Protein AF-0000000073370683 (afdb_homodimer)

Sequence (202 aa):
MKNQAIELTTFKLNGFTTQQFIEANKEIDEFLKRQKGFRSRTIFELKKGIVYDMLVWDSAAEGTDAMHKLMTELSDSVVHNMIDQSTVSWNIAPVEHFINLMKNQAIELTTFKLNGFTTQQFIEANKEIDEFLKRQKGFRSRTIFELKKGIVYDMLVWDSAAEGTDAMHKLMTELSDSVVHNMIDQSTVSWNIAPVEHFINL

Organism: Flavobacterium johnsoniae (strain ATCC 17061 / DSM 2064 / JCM 8514 / BCRC 14874 / CCUG 350202 / NBRC 14942 / NCIMB 11054 / UW101) (NCBI:txid376686)

Secondary structure (DSSP, 8-state):
----EEEEEEEEBSS--HHHHHHHTHHHHHHHHTSTTEEEEEEE-SSTTEEEEEEEES-HHHHHHHHHHHHHHTTT-THHHHB-GGG-EEEEEEEEEEEE-/-PPPEEEEEEEEBSS--HHHHHHHTHHHHHHHHTSTTEEEEEEE-SSTTEEEEEEEES-HHHHHHHHHHHHHHTTT-THHHHB-GGG-EEEEEEEEEEEE-

Structure (mmCIF, N/CA/C/O backbone):
data_AF-0000000073370683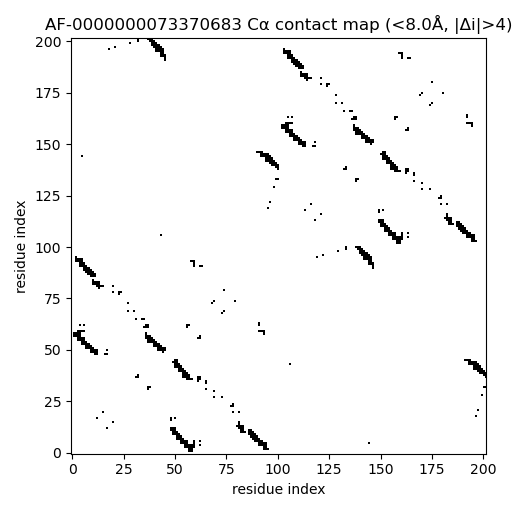-model_v1
#
loop_
_entity.id
_entity.type
_entity.pdbx_description
1 polymer 'ABM domain-containing protein'
#
loop_
_atom_site.group_PDB
_atom_site.id
_atom_site.type_symbol
_atom_site.label_atom_id
_atom_site.label_alt_id
_atom_site.label_comp_id
_atom_site.label_asym_id
_atom_site.label_entity_id
_atom_site.label_seq_id
_atom_site.pdbx_PDB_ins_code
_atom_site.Cartn_x
_atom_site.Cartn_y
_atom_site.Cartn_z
_atom_site.occupancy
_atom_site.B_iso_or_equiv
_atom_site.auth_seq_id
_atom_site.auth_comp_id
_atom_site.auth_asym_id
_atom_site.auth_atom_id
_atom_site.pdbx_PDB_model_num
ATOM 1 N N . MET A 1 1 ? -19.672 5.27 -8.484 1 43.47 1 MET A N 1
ATOM 2 C CA . MET A 1 1 ? -18.344 5.055 -9.078 1 43.47 1 MET A CA 1
ATOM 3 C C . MET A 1 1 ? -17.594 3.971 -8.32 1 43.47 1 MET A C 1
ATOM 5 O O . MET A 1 1 ? -17.703 3.863 -7.098 1 43.47 1 MET A O 1
ATOM 9 N N . LYS A 1 2 ? -17.266 2.816 -8.938 1 55.38 2 LYS A N 1
ATOM 10 C CA . LYS A 1 2 ? -16.688 1.663 -8.242 1 55.38 2 LYS A CA 1
ATOM 11 C C . LYS A 1 2 ? -15.445 2.053 -7.461 1 55.38 2 LYS A C 1
ATOM 13 O O . LYS A 1 2 ? -14.578 2.762 -7.977 1 55.38 2 LYS A O 1
ATOM 18 N N . ASN A 1 3 ? -15.492 1.932 -6.133 1 85.62 3 ASN A N 1
ATOM 19 C CA . ASN A 1 3 ? -14.352 2.326 -5.309 1 85.62 3 ASN A CA 1
ATOM 20 C C . ASN A 1 3 ? -13.211 1.325 -5.414 1 85.62 3 ASN A C 1
ATOM 22 O O . ASN A 1 3 ? -13.438 0.124 -5.562 1 85.62 3 ASN A O 1
ATOM 26 N N . GLN A 1 4 ? -12.055 1.772 -5.625 1 97.31 4 GLN A N 1
ATOM 27 C CA . GLN A 1 4 ? -10.852 0.949 -5.684 1 97.31 4 GLN A CA 1
ATOM 28 C C . GLN A 1 4 ? -10.68 0.137 -4.402 1 97.31 4 GLN A C 1
ATOM 30 O O . GLN A 1 4 ? -11.367 0.378 -3.41 1 97.31 4 GLN A O 1
ATOM 35 N N . ALA A 1 5 ? -9.945 -0.923 -4.527 1 98.56 5 ALA A N 1
ATOM 36 C CA . ALA A 1 5 ? -9.578 -1.733 -3.365 1 98.56 5 ALA A CA 1
ATOM 37 C C . ALA A 1 5 ? -8.078 -1.97 -3.311 1 98.56 5 ALA A C 1
ATOM 39 O O . ALA A 1 5 ? -7.41 -2.012 -4.348 1 98.56 5 ALA A O 1
ATOM 40 N N . ILE A 1 6 ? -7.633 -2.109 -2.098 1 98.56 6 ILE A N 1
ATOM 41 C CA . ILE A 1 6 ? -6.242 -2.488 -1.866 1 98.56 6 ILE A CA 1
ATOM 42 C C . ILE A 1 6 ? -6.176 -3.928 -1.363 1 98.56 6 ILE A C 1
ATOM 44 O O . ILE A 1 6 ? -6.871 -4.293 -0.411 1 98.56 6 ILE A O 1
ATOM 48 N N . GLU A 1 7 ? -5.422 -4.688 -2.02 1 98.62 7 GLU A N 1
ATOM 49 C CA . GLU A 1 7 ? -4.992 -5.984 -1.505 1 98.62 7 GLU A CA 1
ATOM 50 C C . GLU A 1 7 ? -3.551 -5.934 -1.008 1 98.62 7 GLU A C 1
ATOM 52 O O . GLU A 1 7 ? -2.648 -5.527 -1.744 1 98.62 7 GLU A O 1
ATOM 57 N N . LEU A 1 8 ? -3.352 -6.352 0.201 1 98.25 8 LEU A N 1
ATOM 58 C CA . LEU A 1 8 ? -2.008 -6.395 0.766 1 98.25 8 LEU A CA 1
ATOM 59 C C . LEU A 1 8 ? -1.691 -7.785 1.313 1 98.25 8 LEU A C 1
ATOM 61 O O . LEU A 1 8 ? -2.408 -8.289 2.18 1 98.25 8 LEU A O 1
ATOM 65 N N . THR A 1 9 ? -0.641 -8.359 0.804 1 98.19 9 THR A N 1
ATOM 66 C CA . THR A 1 9 ? -0.1 -9.609 1.313 1 98.19 9 THR A CA 1
ATOM 67 C C . THR A 1 9 ? 1.327 -9.422 1.819 1 98.19 9 THR A C 1
ATOM 69 O O . THR A 1 9 ? 2.148 -8.789 1.151 1 98.19 9 THR A O 1
ATOM 72 N N . THR A 1 10 ? 1.573 -9.906 2.99 1 98.19 10 THR A N 1
ATOM 73 C CA . THR A 1 10 ? 2.932 -9.898 3.521 1 98.19 10 THR A CA 1
ATOM 74 C C . THR A 1 10 ? 3.396 -11.312 3.84 1 98.19 10 THR A C 1
ATOM 76 O O . THR A 1 10 ? 2.594 -12.164 4.234 1 98.19 10 THR A O 1
ATOM 79 N N . PHE A 1 11 ? 4.664 -11.5 3.686 1 98.69 11 PHE A N 1
ATOM 80 C CA . PHE A 1 11 ? 5.207 -12.828 3.957 1 98.69 11 PHE A CA 1
ATOM 81 C C . PHE A 1 11 ? 6.73 -12.789 3.986 1 98.69 11 PHE A C 1
ATOM 83 O O . PHE A 1 11 ? 7.344 -11.828 3.525 1 98.69 11 PHE A O 1
ATOM 90 N N . LYS A 1 12 ? 7.309 -13.828 4.57 1 98.62 12 LYS A N 1
ATOM 91 C CA . LYS A 1 12 ? 8.742 -14.102 4.465 1 98.62 12 LYS A CA 1
ATOM 92 C C . LYS A 1 12 ? 9.023 -15.148 3.391 1 98.62 12 LYS A C 1
ATOM 94 O O . LYS A 1 12 ? 8.164 -15.969 3.072 1 98.62 12 LYS A O 1
ATOM 99 N N . LEU A 1 13 ? 10.242 -15.109 2.885 1 98.12 13 LEU A N 1
ATOM 100 C CA . LEU A 1 13 ? 10.641 -16.078 1.869 1 98.12 13 LEU A CA 1
ATOM 101 C C . LEU A 1 13 ? 11.469 -17.203 2.484 1 98.12 13 LEU A C 1
ATOM 103 O O . LEU A 1 13 ? 12.148 -17 3.494 1 98.12 13 LEU A O 1
ATOM 107 N N . ASN A 1 14 ? 11.398 -18.359 1.898 1 97.12 14 ASN A N 1
ATOM 108 C CA . ASN A 1 14 ? 12.109 -19.562 2.332 1 97.12 14 ASN A CA 1
ATOM 109 C C . ASN A 1 14 ? 13.523 -19.609 1.758 1 97.12 14 ASN A C 1
ATOM 111 O O . ASN A 1 14 ? 13.836 -20.484 0.943 1 97.12 14 ASN A O 1
ATOM 115 N N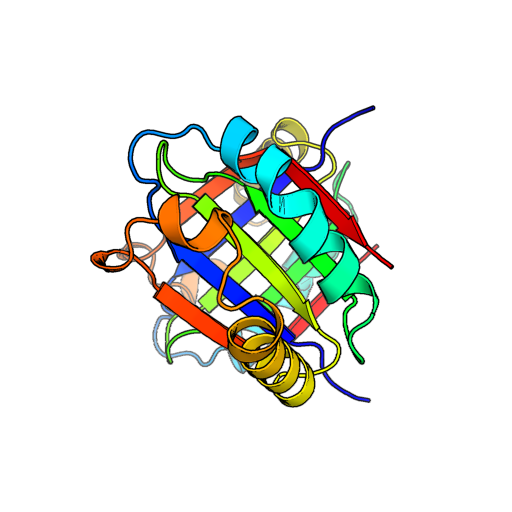 . GLY A 1 15 ? 14.391 -18.703 2.201 1 96.25 15 GLY A N 1
ATOM 116 C CA . GLY A 1 15 ? 15.781 -18.766 1.803 1 96.25 15 GLY A CA 1
ATOM 117 C C . GLY A 1 15 ? 16.062 -18.078 0.487 1 96.25 15 GLY A C 1
ATOM 118 O O . GLY A 1 15 ? 17.141 -18.234 -0.091 1 96.25 15 GLY A O 1
ATOM 119 N N . PHE A 1 16 ? 15.125 -17.359 -0.084 1 97.25 16 PHE A N 1
ATOM 120 C CA . PHE A 1 16 ? 15.281 -16.609 -1.323 1 97.25 16 PHE A CA 1
ATOM 121 C C . PHE A 1 16 ? 15.305 -15.109 -1.048 1 97.25 16 PHE A C 1
ATOM 123 O O . PHE A 1 16 ? 14.852 -14.656 0.004 1 97.25 16 PHE A O 1
ATOM 130 N N . THR A 1 17 ? 15.875 -14.367 -1.989 1 96.62 17 THR A N 1
ATOM 131 C CA . THR A 1 17 ? 15.812 -12.914 -1.941 1 96.62 17 THR A CA 1
ATOM 132 C C . THR A 1 17 ? 14.539 -12.398 -2.613 1 96.62 17 THR A C 1
ATOM 134 O O . THR A 1 17 ? 13.906 -13.117 -3.391 1 96.62 17 THR A O 1
ATOM 137 N N . THR A 1 18 ? 14.258 -11.195 -2.279 1 97.31 18 THR A N 1
ATOM 138 C CA . THR A 1 18 ? 13.117 -10.562 -2.941 1 97.31 18 THR A CA 1
ATOM 139 C C . THR A 1 18 ? 13.344 -10.492 -4.449 1 97.31 18 THR A C 1
ATOM 141 O O . THR A 1 18 ? 12.406 -10.664 -5.23 1 97.31 18 THR A O 1
ATOM 144 N N . GLN A 1 19 ? 14.586 -10.25 -4.875 1 96.94 19 GLN A N 1
ATOM 145 C CA . GLN A 1 19 ? 14.883 -10.18 -6.301 1 96.94 19 GLN A CA 1
ATOM 146 C C . GLN A 1 19 ? 14.641 -11.523 -6.98 1 96.94 19 GLN A C 1
ATOM 148 O O . GLN A 1 19 ? 14.102 -11.578 -8.086 1 96.94 19 GLN A O 1
ATOM 153 N N . GLN A 1 20 ? 15.023 -12.578 -6.363 1 97.56 20 GLN A N 1
ATOM 154 C CA . GLN A 1 20 ? 14.75 -13.906 -6.895 1 97.56 20 GLN A CA 1
ATOM 155 C C . GLN A 1 20 ? 13.25 -14.18 -6.973 1 97.56 20 GLN A C 1
ATOM 157 O O . GLN A 1 20 ? 12.773 -14.773 -7.938 1 97.56 20 GLN A O 1
ATOM 162 N N . PHE A 1 21 ? 12.57 -13.766 -5.969 1 98.31 21 PHE A N 1
ATOM 163 C CA . PHE A 1 21 ? 11.117 -13.898 -5.945 1 98.31 21 PHE A CA 1
ATOM 164 C C . PHE A 1 21 ? 10.484 -13.156 -7.113 1 98.31 21 PHE A C 1
ATOM 166 O O . PHE A 1 21 ? 9.633 -13.703 -7.812 1 98.31 21 PHE A O 1
ATOM 173 N N . ILE A 1 22 ? 10.938 -11.969 -7.344 1 98.12 22 ILE A N 1
ATOM 174 C CA . ILE A 1 22 ? 10.422 -11.133 -8.422 1 98.12 22 ILE A CA 1
ATOM 175 C C . ILE A 1 22 ? 10.695 -11.797 -9.766 1 98.12 22 ILE A C 1
ATOM 177 O O . ILE A 1 22 ? 9.812 -11.844 -10.633 1 98.12 22 ILE A O 1
ATOM 181 N N . GLU A 1 23 ? 11.812 -12.312 -9.906 1 98.06 23 GLU A N 1
ATOM 182 C CA . GLU A 1 23 ? 12.156 -12.992 -11.148 1 98.06 23 GLU A CA 1
ATOM 183 C C . GLU A 1 23 ? 11.25 -14.195 -11.398 1 98.06 23 GLU A C 1
ATOM 185 O O . GLU A 1 23 ? 10.859 -14.453 -12.539 1 98.06 23 GLU A O 1
ATOM 190 N N . ALA A 1 24 ? 10.922 -14.867 -10.375 1 97.81 24 ALA A N 1
ATOM 191 C CA . ALA A 1 24 ? 10.078 -16.047 -10.484 1 97.81 24 ALA A CA 1
ATOM 192 C C . ALA A 1 24 ? 8.617 -15.68 -10.727 1 97.81 24 ALA A C 1
ATOM 194 O O . ALA A 1 24 ? 7.809 -16.531 -11.102 1 97.81 24 ALA A O 1
ATOM 195 N N . ASN A 1 25 ? 8.242 -14.438 -10.539 1 98.12 25 ASN A N 1
ATOM 196 C CA . ASN A 1 25 ? 6.852 -14 -10.531 1 98.12 25 ASN A CA 1
ATOM 197 C C . ASN A 1 25 ? 6.383 -13.586 -11.922 1 98.12 25 ASN A C 1
ATOM 199 O O . ASN A 1 25 ? 5.285 -13.055 -12.086 1 98.12 25 ASN A O 1
ATOM 203 N N . LYS A 1 26 ? 7.176 -13.828 -12.938 1 97.25 26 LYS A N 1
ATOM 204 C CA . LYS A 1 26 ? 6.84 -13.367 -14.281 1 97.25 26 LYS A CA 1
ATOM 205 C C . LYS A 1 26 ? 5.488 -13.914 -14.734 1 97.25 26 LYS A C 1
ATOM 207 O O . LYS A 1 26 ? 4.66 -13.172 -15.266 1 97.25 26 LYS A O 1
ATOM 212 N N . GLU A 1 27 ? 5.246 -15.141 -14.492 1 97.12 27 GLU A N 1
ATOM 213 C CA . GLU A 1 27 ? 3.984 -15.742 -14.922 1 97.12 27 GLU A CA 1
ATOM 214 C C . GLU A 1 27 ? 2.809 -15.18 -14.125 1 97.12 27 GLU A C 1
ATOM 216 O O . GLU A 1 27 ? 1.703 -15.039 -14.656 1 97.12 27 GLU A O 1
ATOM 2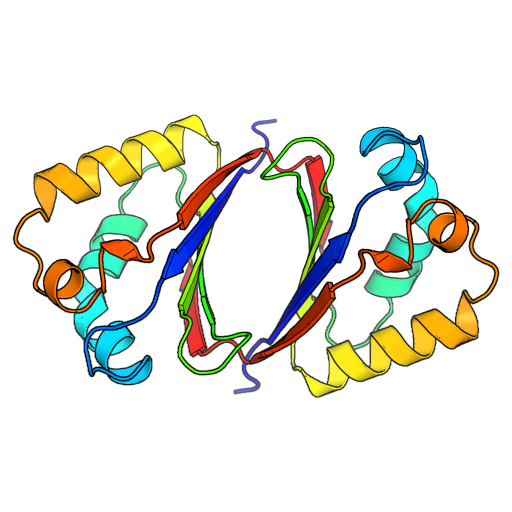21 N N . ILE A 1 28 ? 3.004 -14.906 -12.867 1 98.25 28 ILE A N 1
ATOM 222 C CA . ILE A 1 28 ? 1.961 -14.32 -12.031 1 98.25 28 ILE A CA 1
ATOM 223 C C . ILE A 1 28 ? 1.623 -12.914 -12.523 1 98.25 28 ILE A C 1
ATOM 225 O O . ILE A 1 28 ? 0.45 -12.547 -12.617 1 98.25 28 ILE A O 1
ATOM 229 N N . ASP A 1 29 ? 2.662 -12.203 -12.875 1 98.31 29 ASP A N 1
ATOM 230 C CA . ASP A 1 29 ? 2.445 -10.875 -13.43 1 98.31 29 ASP A CA 1
ATOM 231 C C . ASP A 1 29 ? 1.556 -10.938 -14.672 1 98.31 29 ASP A C 1
ATOM 233 O O . ASP A 1 29 ? 0.606 -10.164 -14.797 1 98.31 29 ASP A O 1
ATOM 237 N N . GLU A 1 30 ? 1.866 -11.82 -15.547 1 98 30 GLU A N 1
ATOM 238 C CA . GLU A 1 30 ? 1.096 -11.961 -16.781 1 98 30 GLU A CA 1
ATOM 239 C C . GLU A 1 30 ? -0.348 -12.359 -16.484 1 98 30 GLU A C 1
ATOM 241 O O . GLU A 1 30 ? -1.277 -11.859 -17.125 1 98 30 GLU A O 1
ATOM 246 N N . PHE A 1 31 ? -0.481 -13.242 -15.609 1 98.62 31 PHE A N 1
ATOM 247 C CA . PHE A 1 31 ? -1.811 -13.672 -15.195 1 98.62 31 PHE A CA 1
ATOM 248 C C . PHE A 1 31 ? -2.617 -12.492 -14.648 1 98.62 31 PHE A C 1
ATOM 250 O O . PHE A 1 31 ? -3.771 -12.297 -15.039 1 98.62 31 PHE A O 1
ATOM 257 N N . LEU A 1 32 ? -2.025 -11.688 -13.695 1 98.62 32 LEU A N 1
ATOM 258 C CA . LEU A 1 32 ? -2.705 -10.57 -13.055 1 98.62 32 LEU A CA 1
ATOM 259 C C . LEU A 1 32 ? -3.178 -9.555 -14.086 1 98.62 32 LEU A C 1
ATOM 261 O O . LEU A 1 32 ? -4.301 -9.055 -14 1 98.62 32 LEU A O 1
ATOM 265 N N . LYS A 1 33 ? -2.395 -9.305 -15.07 1 98.31 33 LYS A N 1
ATOM 266 C CA . LYS A 1 33 ? -2.705 -8.305 -16.094 1 98.31 33 LYS A CA 1
ATOM 267 C C . LYS A 1 33 ? -3.941 -8.703 -16.891 1 98.31 33 LYS A C 1
ATOM 269 O O . LYS A 1 33 ? -4.574 -7.863 -17.531 1 98.31 33 LYS A O 1
ATOM 274 N N . ARG A 1 34 ? -4.309 -9.961 -16.828 1 98.19 34 ARG A N 1
ATOM 275 C CA . ARG A 1 34 ? -5.438 -10.453 -17.609 1 98.19 34 ARG A CA 1
ATOM 276 C C . ARG A 1 34 ? -6.715 -10.469 -16.766 1 98.19 34 ARG A C 1
ATOM 278 O O . ARG A 1 34 ? -7.793 -10.781 -17.281 1 98.19 34 ARG A O 1
ATOM 285 N N . GLN A 1 35 ? -6.57 -10.203 -15.555 1 98.44 35 GLN A N 1
ATOM 286 C CA . GLN A 1 35 ? -7.734 -10.297 -14.68 1 98.44 35 GLN A CA 1
ATOM 287 C C . GLN A 1 35 ? -8.578 -9.031 -14.758 1 98.44 35 GLN A C 1
ATOM 289 O O . GLN A 1 35 ? -8.047 -7.926 -14.828 1 98.44 35 GLN A O 1
ATOM 294 N N . LYS A 1 36 ? -9.844 -9.211 -14.758 1 98.06 36 LYS A N 1
ATOM 295 C CA . LYS A 1 36 ? -10.766 -8.078 -14.68 1 98.06 36 LYS A CA 1
ATOM 296 C C . LYS A 1 36 ? -10.516 -7.25 -13.43 1 98.06 36 LYS A C 1
ATOM 298 O O . LYS A 1 36 ? -10.414 -7.793 -12.328 1 98.06 36 LYS A O 1
ATOM 303 N N . GLY A 1 37 ? -10.352 -5.922 -13.617 1 98 37 GLY A N 1
ATOM 304 C CA . GLY A 1 37 ? -10.266 -5.004 -12.492 1 98 37 GLY A CA 1
ATOM 305 C C . GLY A 1 37 ? -8.844 -4.77 -12.016 1 98 37 GLY A C 1
ATOM 306 O O . GLY A 1 37 ? -8.609 -3.941 -11.141 1 98 37 GLY A O 1
ATOM 307 N N . PHE A 1 38 ? -7.859 -5.477 -12.539 1 98.69 38 PHE A N 1
ATOM 308 C CA . PHE A 1 38 ? -6.473 -5.258 -12.141 1 98.69 38 PHE A CA 1
ATOM 309 C C . PHE A 1 38 ? -6.016 -3.855 -12.531 1 98.69 38 PHE A C 1
ATOM 311 O O . PHE A 1 38 ? -6.238 -3.416 -13.664 1 98.69 38 PHE A O 1
ATOM 318 N N . ARG A 1 39 ? -5.383 -3.211 -11.578 1 97.81 39 ARG A N 1
ATOM 319 C CA . ARG A 1 39 ? -4.84 -1.892 -11.875 1 97.81 39 ARG A CA 1
ATOM 320 C C . ARG A 1 39 ? -3.316 -1.895 -11.797 1 97.81 39 ARG A C 1
ATOM 322 O O . ARG A 1 39 ? -2.637 -1.502 -12.742 1 97.81 39 ARG A O 1
ATOM 329 N N . SER A 1 40 ? -2.793 -2.354 -10.656 1 98.12 40 SER A N 1
ATOM 330 C CA . SER A 1 40 ? -1.342 -2.33 -10.516 1 98.12 40 SER A CA 1
ATOM 331 C C . SER A 1 40 ? -0.886 -3.248 -9.383 1 98.12 40 SER A C 1
ATOM 333 O O . SER A 1 40 ? -1.695 -3.672 -8.555 1 98.12 40 SER A O 1
ATOM 335 N N . ARG A 1 41 ? 0.378 -3.621 -9.391 1 98.62 41 ARG A N 1
ATOM 336 C CA . ARG A 1 41 ? 1.073 -4.375 -8.352 1 98.62 41 ARG A CA 1
ATOM 337 C C . ARG A 1 41 ? 2.395 -3.707 -7.98 1 98.62 41 ARG A C 1
ATOM 339 O O . ARG A 1 41 ? 3.145 -3.277 -8.859 1 98.62 41 ARG A O 1
ATOM 346 N N . THR A 1 42 ? 2.604 -3.57 -6.734 1 98.31 42 THR A N 1
ATOM 347 C CA . THR A 1 42 ? 3.859 -3.049 -6.211 1 98.31 42 THR A CA 1
ATOM 348 C C . THR A 1 42 ? 4.453 -4 -5.176 1 98.31 42 THR A C 1
ATOM 350 O O . THR A 1 42 ? 3.756 -4.441 -4.262 1 98.31 42 THR A O 1
ATOM 353 N N . ILE A 1 43 ? 5.727 -4.344 -5.281 1 98.38 43 ILE A N 1
ATOM 354 C CA . ILE A 1 43 ? 6.43 -5.164 -4.301 1 98.38 43 ILE A CA 1
A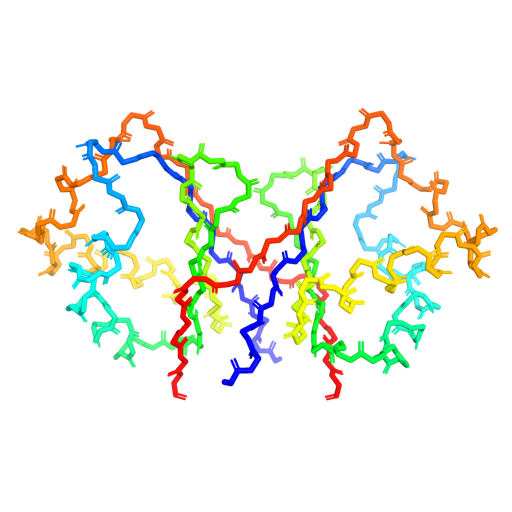TOM 355 C C . ILE A 1 43 ? 7.543 -4.344 -3.652 1 98.38 43 ILE A C 1
ATOM 357 O O . ILE A 1 43 ? 8.305 -3.66 -4.34 1 98.38 43 ILE A O 1
ATOM 361 N N . PHE A 1 44 ? 7.574 -4.398 -2.4 1 97.88 44 PHE A N 1
ATOM 362 C CA . PHE A 1 44 ? 8.578 -3.672 -1.638 1 97.88 44 PHE A CA 1
ATOM 363 C C . PHE A 1 44 ? 8.836 -4.348 -0.297 1 97.88 44 PHE A C 1
ATOM 365 O O . PHE A 1 44 ? 8.18 -5.332 0.044 1 97.88 44 PHE A O 1
ATOM 372 N N . GLU A 1 45 ? 9.914 -3.91 0.392 1 97.38 45 GLU A N 1
ATOM 373 C CA . GLU A 1 45 ? 10.266 -4.355 1.737 1 97.38 45 GLU A CA 1
ATOM 374 C C . GLU A 1 45 ? 10.352 -3.18 2.705 1 97.38 45 GLU A C 1
ATOM 376 O O . GLU A 1 45 ? 11.156 -2.27 2.516 1 97.38 45 GLU A O 1
ATOM 381 N N . LEU A 1 46 ? 9.492 -3.232 3.721 1 93.94 46 LEU A N 1
ATOM 382 C CA . LEU A 1 46 ? 9.617 -2.207 4.75 1 93.94 46 LEU A CA 1
ATOM 383 C C . LEU A 1 46 ? 10.625 -2.625 5.812 1 93.94 46 LEU A C 1
ATOM 385 O O . LEU A 1 46 ? 11.281 -1.775 6.422 1 93.94 46 LEU A O 1
ATOM 389 N N . LYS A 1 47 ? 10.609 -3.906 6.145 1 89.69 47 LYS A N 1
ATOM 390 C CA . LYS A 1 47 ? 11.617 -4.539 6.988 1 89.69 47 LYS A CA 1
ATOM 391 C C . LYS A 1 47 ? 12.328 -5.668 6.246 1 89.69 47 LYS A C 1
ATOM 393 O O . LYS A 1 47 ? 11.688 -6.461 5.555 1 89.69 47 LYS A O 1
ATOM 398 N N . LYS A 1 48 ? 13.578 -5.645 6.426 1 88.88 48 LYS A N 1
ATOM 399 C CA . LYS A 1 48 ? 14.352 -6.648 5.703 1 88.88 48 LYS A CA 1
ATOM 400 C C . LYS A 1 48 ? 13.797 -8.047 5.945 1 88.88 48 LYS A C 1
ATOM 402 O O . LYS A 1 48 ? 13.547 -8.438 7.09 1 88.88 48 LYS A O 1
ATOM 407 N N . GLY A 1 49 ? 13.5 -8.68 4.852 1 91.19 49 GLY A N 1
ATOM 408 C CA . GLY A 1 49 ? 13.094 -10.078 4.902 1 91.19 49 GLY A CA 1
ATOM 409 C C . GLY A 1 49 ? 11.594 -10.266 4.828 1 91.19 49 GLY A C 1
ATOM 410 O O . GLY A 1 49 ? 11.109 -11.398 4.707 1 91.19 49 GLY A O 1
ATOM 411 N N . ILE A 1 50 ? 10.891 -9.211 4.992 1 96.5 50 ILE A N 1
ATOM 412 C CA . ILE A 1 50 ? 9.445 -9.297 4.848 1 96.5 50 ILE A CA 1
ATOM 413 C C . ILE A 1 50 ? 9.016 -8.656 3.531 1 96.5 50 ILE A C 1
ATOM 415 O O . ILE A 1 50 ? 9.219 -7.453 3.326 1 96.5 50 ILE A O 1
ATOM 419 N N . VAL A 1 51 ? 8.422 -9.438 2.658 1 98.5 51 VAL A N 1
ATOM 420 C CA . VAL A 1 51 ? 7.938 -8.945 1.372 1 98.5 51 VAL A CA 1
ATOM 421 C C . VAL A 1 51 ? 6.535 -8.367 1.536 1 98.5 51 VAL A C 1
ATOM 423 O O . VAL A 1 51 ? 5.672 -8.984 2.164 1 98.5 51 VAL A O 1
ATOM 426 N N . TYR A 1 52 ? 6.371 -7.191 1.073 1 98.56 52 TYR A N 1
ATOM 427 C CA . TYR A 1 52 ? 5.055 -6.586 0.896 1 98.56 52 TYR A CA 1
ATOM 428 C C . TYR A 1 52 ? 4.625 -6.629 -0.565 1 98.56 52 TYR A C 1
ATOM 430 O O . TYR A 1 52 ? 5.297 -6.066 -1.434 1 98.56 52 TYR A O 1
ATOM 438 N N . ASP A 1 53 ? 3.596 -7.32 -0.854 1 98.56 53 ASP A N 1
ATOM 439 C CA . ASP A 1 53 ? 2.986 -7.418 -2.178 1 98.56 53 ASP A CA 1
ATOM 440 C C . ASP A 1 53 ? 1.635 -6.711 -2.215 1 98.56 53 ASP A C 1
ATOM 442 O O . ASP A 1 53 ? 0.639 -7.238 -1.714 1 98.56 53 ASP A O 1
ATOM 446 N N . MET A 1 54 ? 1.618 -5.539 -2.777 1 98.56 54 MET A N 1
ATOM 447 C CA . MET A 1 54 ? 0.434 -4.684 -2.764 1 98.56 54 MET A CA 1
ATOM 448 C C . MET A 1 54 ? -0.196 -4.605 -4.148 1 98.56 54 MET A C 1
ATOM 450 O O . MET A 1 54 ? 0.481 -4.277 -5.125 1 98.56 54 MET A O 1
ATOM 454 N N . LEU A 1 55 ? -1.473 -4.844 -4.223 1 98.69 55 LEU A N 1
ATOM 455 C CA . LEU A 1 55 ? -2.219 -4.73 -5.473 1 98.69 55 LEU A CA 1
ATOM 456 C C . LEU A 1 55 ? -3.354 -3.721 -5.34 1 98.69 55 LEU A C 1
ATOM 458 O O . LEU A 1 55 ? -4.004 -3.645 -4.293 1 98.69 55 LEU A O 1
ATOM 462 N N . VAL A 1 56 ? -3.635 -3.018 -6.406 1 98.38 56 VAL A N 1
ATOM 463 C CA . VAL A 1 56 ? -4.805 -2.158 -6.539 1 98.38 56 VAL A CA 1
ATOM 464 C C . VAL A 1 56 ? -5.789 -2.773 -7.527 1 98.38 56 VAL A C 1
ATOM 466 O O . VAL A 1 56 ? -5.402 -3.184 -8.625 1 98.38 56 VAL A O 1
ATOM 469 N N . TRP A 1 57 ? -6.969 -2.811 -7.102 1 98.44 57 TRP A N 1
ATOM 470 C CA . TRP A 1 57 ? -8.055 -3.371 -7.898 1 98.44 57 TRP A CA 1
ATOM 471 C C . TRP A 1 57 ? -9.18 -2.355 -8.07 1 98.44 57 TRP A C 1
ATOM 473 O O . TRP A 1 57 ? -9.305 -1.412 -7.289 1 98.44 57 TRP A O 1
ATOM 483 N N . ASP A 1 58 ? -10.016 -2.643 -9.094 1 97.81 58 ASP A N 1
ATOM 484 C CA . ASP A 1 58 ? -11.203 -1.82 -9.273 1 97.81 58 ASP A CA 1
ATOM 485 C C . ASP A 1 58 ? -12.211 -2.057 -8.148 1 97.81 58 ASP A C 1
ATOM 487 O O . ASP A 1 58 ? -13.047 -1.193 -7.863 1 97.81 58 ASP A O 1
ATOM 491 N N . SER A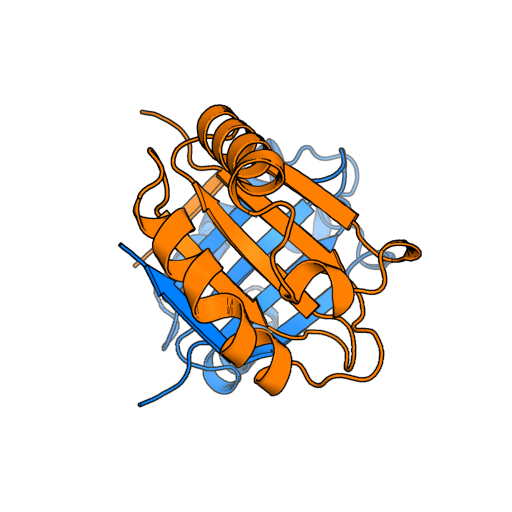 1 59 ? -12.141 -3.268 -7.594 1 97.62 59 SER A N 1
ATOM 492 C CA . SER A 1 59 ? -13.016 -3.582 -6.469 1 97.62 59 SER A CA 1
ATOM 493 C C . SER A 1 59 ? -12.453 -4.738 -5.645 1 97.62 59 SER A C 1
ATOM 495 O O . SER A 1 59 ? -11.641 -5.52 -6.137 1 97.62 59 SER A O 1
ATOM 497 N N . ALA A 1 60 ? -12.984 -4.805 -4.445 1 97.19 60 ALA A N 1
ATOM 498 C CA . ALA A 1 60 ? -12.586 -5.922 -3.594 1 97.19 60 ALA A CA 1
ATOM 499 C C . ALA A 1 60 ? -13.055 -7.25 -4.184 1 97.19 60 ALA A C 1
ATOM 501 O O . ALA A 1 60 ? -12.352 -8.266 -4.078 1 97.19 60 ALA A O 1
ATOM 502 N N . ALA A 1 61 ? -14.25 -7.254 -4.773 1 97.69 61 ALA A N 1
ATOM 503 C CA . ALA A 1 61 ? -14.797 -8.469 -5.355 1 97.69 61 ALA A CA 1
ATOM 504 C C . ALA A 1 61 ? -13.93 -8.977 -6.504 1 97.69 61 ALA A C 1
ATOM 506 O O . ALA A 1 61 ? -13.625 -10.172 -6.578 1 97.69 61 ALA A O 1
ATOM 507 N N . GLU A 1 62 ? -13.492 -8.125 -7.348 1 98.31 62 GLU A N 1
ATOM 508 C CA . GLU A 1 62 ? -12.656 -8.523 -8.477 1 98.31 62 GLU A CA 1
ATOM 509 C C . GLU A 1 62 ? -11.289 -9.008 -8.016 1 98.31 62 GLU A C 1
ATOM 511 O O . GLU A 1 62 ? -10.75 -9.977 -8.555 1 98.31 62 GLU A O 1
ATOM 516 N N . GLY A 1 63 ? -10.688 -8.305 -7.023 1 98.38 63 GLY A N 1
ATOM 517 C CA . GLY A 1 63 ? -9.438 -8.789 -6.457 1 98.38 63 GLY A CA 1
ATOM 518 C C . GLY A 1 63 ? -9.555 -10.164 -5.832 1 98.38 63 GLY A C 1
ATOM 519 O O . GLY A 1 63 ? -8.695 -11.023 -6.039 1 98.38 63 GLY A O 1
ATOM 520 N N . THR A 1 64 ? -10.648 -10.352 -5.074 1 97.81 64 THR A N 1
ATOM 521 C CA . THR A 1 64 ? -10.883 -11.633 -4.422 1 97.81 64 THR A CA 1
ATOM 522 C C . THR A 1 64 ? -11.062 -12.742 -5.457 1 97.81 64 THR A C 1
ATOM 524 O O . THR A 1 64 ? -10.5 -13.828 -5.32 1 97.81 64 THR A O 1
ATOM 527 N N . ASP A 1 65 ? -11.781 -12.453 -6.484 1 98.19 65 ASP A N 1
ATOM 528 C CA . ASP A 1 65 ? -11.969 -13.406 -7.574 1 98.19 65 ASP A CA 1
ATOM 529 C C . ASP A 1 65 ? -10.633 -13.773 -8.219 1 98.19 65 ASP A C 1
ATOM 531 O O . ASP A 1 65 ? -10.359 -14.945 -8.477 1 98.19 65 ASP A O 1
ATOM 535 N N . ALA A 1 66 ? -9.828 -12.797 -8.469 1 98.25 66 ALA A N 1
ATOM 536 C CA . ALA A 1 66 ? -8.531 -13.016 -9.094 1 98.25 66 ALA A CA 1
ATOM 537 C C . ALA A 1 66 ? -7.648 -13.914 -8.227 1 98.25 66 ALA A C 1
ATOM 539 O O . ALA A 1 66 ? -6.934 -14.773 -8.742 1 98.25 66 ALA A O 1
ATOM 540 N N . MET A 1 67 ? -7.68 -13.695 -6.934 1 96.75 67 MET A N 1
ATOM 541 C CA . MET A 1 67 ? -6.867 -14.508 -6.027 1 96.75 67 MET A CA 1
ATOM 542 C C . MET A 1 67 ? -7.32 -15.961 -6.043 1 96.75 67 MET A C 1
ATOM 544 O O . MET A 1 67 ? -6.492 -16.875 -6.039 1 96.75 67 MET A O 1
ATOM 548 N N . HIS A 1 68 ? -8.594 -16.172 -6.062 1 96.88 68 HIS A N 1
ATOM 549 C CA . HIS A 1 68 ? -9.109 -17.531 -6.152 1 96.88 68 HIS A CA 1
ATOM 550 C C . HIS A 1 68 ? -8.664 -18.203 -7.445 1 96.88 68 HIS A C 1
ATOM 552 O O . HIS A 1 68 ? -8.234 -19.359 -7.43 1 96.88 68 HIS A O 1
ATOM 558 N N . LYS A 1 69 ? -8.742 -17.516 -8.516 1 98.06 69 LYS A N 1
ATOM 559 C CA . LYS A 1 69 ? -8.305 -18.047 -9.805 1 98.06 69 LYS A CA 1
ATOM 560 C C . LYS A 1 69 ? -6.809 -18.328 -9.797 1 98.06 69 LYS A C 1
ATOM 562 O O . LYS A 1 69 ? -6.359 -19.344 -10.352 1 98.06 69 LYS A O 1
ATOM 567 N N . LEU A 1 70 ? -6.09 -17.438 -9.195 1 97.56 70 LEU A N 1
ATOM 568 C CA . LEU A 1 70 ? -4.645 -17.625 -9.102 1 97.56 70 LEU A CA 1
ATOM 569 C C . LEU A 1 70 ? -4.309 -18.938 -8.391 1 97.56 70 LEU A C 1
ATOM 571 O O . LEU A 1 70 ? -3.486 -19.719 -8.875 1 97.56 70 LEU A O 1
ATOM 575 N N . MET A 1 71 ? -4.98 -19.203 -7.309 1 94.81 71 MET A N 1
ATOM 576 C CA . MET A 1 71 ? -4.727 -20.375 -6.488 1 94.81 71 MET A CA 1
ATOM 577 C C . MET A 1 71 ? -5.152 -21.656 -7.219 1 94.81 71 MET A C 1
ATOM 579 O O . MET A 1 71 ? -4.59 -22.719 -6.988 1 94.81 71 MET A O 1
ATOM 583 N N . THR A 1 72 ? -6.055 -21.5 -8.148 1 96.06 72 THR A N 1
ATOM 584 C CA . THR A 1 72 ? -6.527 -22.672 -8.875 1 96.06 72 THR A CA 1
ATOM 585 C C . THR A 1 72 ? -5.746 -22.859 -10.172 1 96.06 72 THR A C 1
ATOM 587 O O . THR A 1 72 ? -5.25 -23.938 -10.453 1 96.06 72 THR A O 1
ATOM 590 N N . GLU A 1 73 ? -5.551 -21.828 -10.93 1 96.88 73 GLU A N 1
ATOM 591 C CA . GLU A 1 73 ? -4.949 -21.906 -12.258 1 96.88 73 GLU A CA 1
ATOM 592 C C . GLU A 1 73 ? -3.434 -22.031 -12.172 1 96.88 73 GLU A C 1
ATOM 594 O O . GLU A 1 73 ? -2.805 -22.625 -13.055 1 96.88 73 GLU A O 1
ATOM 599 N N . LEU A 1 74 ? -2.857 -21.469 -11.188 1 97.19 74 LEU A N 1
ATOM 600 C CA . LEU A 1 74 ? -1.405 -21.484 -11.047 1 97.19 74 LEU A CA 1
ATOM 601 C C . LEU A 1 74 ? -0.999 -22.188 -9.75 1 97.19 74 LEU A C 1
ATOM 603 O O . LEU A 1 74 ? -0.053 -21.766 -9.086 1 97.19 74 LEU A O 1
ATOM 607 N N . SER A 1 75 ? -1.716 -23.188 -9.375 1 95 75 SER A N 1
ATOM 608 C CA . SER A 1 75 ? -1.492 -23.922 -8.133 1 95 75 SER A CA 1
ATOM 609 C C . SER A 1 75 ? -0.111 -24.562 -8.109 1 95 75 SER A C 1
ATOM 611 O O . SER A 1 75 ? 0.45 -24.812 -7.043 1 95 75 SER A O 1
ATOM 613 N N . ASP A 1 76 ? 0.483 -24.766 -9.289 1 95.38 76 ASP A N 1
ATOM 614 C CA . ASP A 1 76 ? 1.764 -25.469 -9.375 1 95.38 76 ASP A CA 1
ATOM 615 C C . ASP A 1 76 ? 2.914 -24.484 -9.547 1 95.38 76 ASP A C 1
ATOM 617 O O . ASP A 1 76 ? 4.055 -24.875 -9.789 1 95.38 76 ASP A O 1
ATOM 621 N N . SER A 1 77 ? 2.6 -23.266 -9.445 1 95.75 77 SER A N 1
ATOM 622 C CA . SER A 1 77 ? 3.645 -22.266 -9.625 1 95.75 77 SER A CA 1
ATOM 623 C C . SER A 1 77 ? 4.758 -22.422 -8.594 1 95.75 77 SER A C 1
ATOM 625 O O . SER A 1 77 ? 4.488 -22.625 -7.41 1 95.75 77 SER A O 1
ATOM 627 N N . VAL A 1 78 ? 5.988 -22.281 -8.969 1 96.12 78 VAL A N 1
ATOM 628 C CA . VAL A 1 78 ? 7.172 -22.406 -8.125 1 96.12 78 VAL A CA 1
ATOM 629 C C . VAL A 1 78 ? 7.164 -21.328 -7.055 1 96.12 78 VAL A C 1
ATOM 631 O O . VAL A 1 78 ? 7.758 -21.484 -5.988 1 96.12 78 VAL A O 1
ATOM 634 N N . VAL A 1 79 ? 6.438 -20.203 -7.273 1 96.81 79 VAL A N 1
ATOM 635 C CA . VAL A 1 79 ? 6.422 -19.047 -6.379 1 96.81 79 VAL A CA 1
ATOM 636 C C . VAL A 1 79 ? 5.867 -19.469 -5.016 1 96.81 79 VAL A C 1
ATOM 638 O O . VAL A 1 79 ? 6.336 -18.984 -3.98 1 96.81 79 VAL A O 1
ATOM 641 N N . HIS A 1 80 ? 4.938 -20.328 -5.02 1 96.81 80 HIS A N 1
ATOM 642 C CA . HIS A 1 80 ? 4.336 -20.766 -3.768 1 96.81 80 HIS A CA 1
ATOM 643 C C . HIS A 1 80 ? 5.363 -21.438 -2.867 1 96.81 80 HIS A C 1
ATOM 645 O O . HIS A 1 80 ? 5.309 -21.297 -1.644 1 96.81 80 HIS A O 1
ATOM 651 N N . ASN A 1 81 ? 6.293 -22.094 -3.449 1 96.31 81 ASN A N 1
ATOM 652 C CA . ASN A 1 81 ? 7.324 -22.797 -2.695 1 96.31 81 ASN A CA 1
ATOM 653 C C . ASN A 1 81 ? 8.375 -21.844 -2.146 1 96.31 81 ASN A C 1
ATOM 655 O O . ASN A 1 81 ? 9.141 -22.203 -1.248 1 96.31 81 ASN A O 1
ATOM 659 N N . MET A 1 82 ? 8.414 -20.719 -2.688 1 97.88 82 MET A N 1
ATOM 660 C CA . MET A 1 82 ? 9.406 -19.734 -2.246 1 97.88 82 MET A CA 1
ATOM 661 C C . MET A 1 82 ? 8.953 -19.031 -0.973 1 97.88 82 MET A C 1
ATOM 663 O O . MET A 1 82 ? 9.75 -18.391 -0.292 1 97.88 82 MET A O 1
ATOM 667 N N . ILE A 1 83 ? 7.68 -19.125 -0.693 1 98.19 83 ILE A N 1
ATOM 668 C CA . ILE A 1 83 ? 7.066 -18.375 0.401 1 98.19 83 ILE A CA 1
ATOM 669 C C . ILE A 1 83 ? 6.992 -19.266 1.646 1 98.19 83 ILE A C 1
ATOM 671 O O . I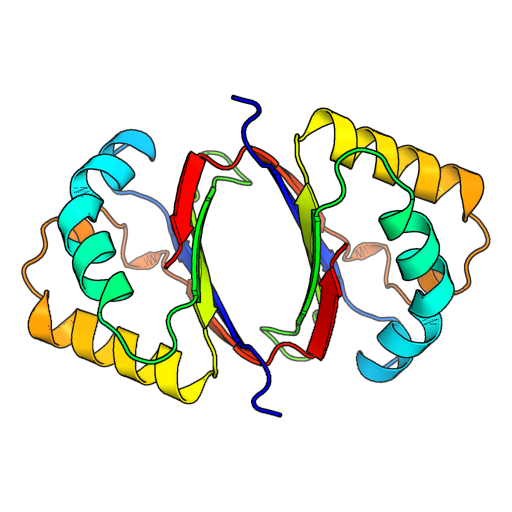LE A 1 83 ? 6.652 -20.438 1.558 1 98.19 83 ILE A O 1
ATOM 675 N N . ASP A 1 84 ? 7.379 -18.75 2.801 1 98.5 84 ASP A N 1
ATOM 676 C CA . ASP A 1 84 ? 7.035 -19.375 4.074 1 98.5 84 ASP A CA 1
ATOM 677 C C . ASP A 1 84 ? 5.555 -19.203 4.398 1 98.5 84 ASP A C 1
ATOM 679 O O . ASP A 1 84 ? 5.16 -18.172 4.957 1 98.5 84 ASP A O 1
ATOM 683 N N . GLN A 1 85 ? 4.836 -20.188 4.172 1 97.25 85 GLN A N 1
ATOM 684 C CA . GLN A 1 85 ? 3.381 -20.094 4.203 1 97.25 85 GLN A CA 1
ATOM 685 C C . GLN A 1 85 ? 2.879 -19.781 5.613 1 97.25 85 GLN A C 1
ATOM 687 O O . GLN A 1 85 ? 1.812 -19.188 5.781 1 97.25 85 GLN A O 1
ATOM 692 N N . SER A 1 86 ? 3.609 -20.078 6.586 1 98.25 86 SER A N 1
ATOM 693 C CA . SER A 1 86 ? 3.189 -19.875 7.969 1 98.25 86 SER A CA 1
ATOM 694 C C . SER A 1 86 ? 3.236 -18.391 8.336 1 98.25 86 SER A C 1
ATOM 696 O O . SER A 1 86 ? 2.686 -17.984 9.367 1 98.25 86 SER A O 1
ATOM 698 N N . THR A 1 87 ? 3.826 -17.578 7.469 1 98.25 87 THR A N 1
ATOM 699 C CA . THR A 1 87 ? 4.012 -16.172 7.777 1 98.25 87 THR A CA 1
ATOM 700 C C . THR A 1 87 ? 3.086 -15.305 6.926 1 98.25 87 THR A C 1
ATOM 702 O O . THR A 1 87 ? 3.105 -14.078 7.031 1 98.25 87 THR A O 1
ATOM 705 N N . VAL A 1 88 ? 2.285 -15.867 6.098 1 98.06 88 VAL A N 1
ATOM 706 C CA . VAL A 1 88 ? 1.478 -15.125 5.141 1 98.06 88 VAL A CA 1
ATOM 707 C C . VAL A 1 88 ? 0.336 -14.414 5.867 1 98.06 88 VAL A C 1
ATOM 709 O O . VAL A 1 88 ? -0.377 -15.031 6.664 1 98.06 88 VAL A O 1
ATOM 712 N N . SER A 1 89 ? 0.183 -13.172 5.602 1 97.44 89 SER A N 1
ATOM 713 C CA . SER A 1 89 ? -0.989 -12.383 5.961 1 97.44 89 SER A CA 1
ATOM 714 C C . SER A 1 89 ? -1.622 -11.742 4.727 1 97.44 89 SER A C 1
ATOM 716 O O . SER A 1 89 ? -0.987 -10.938 4.043 1 97.44 89 SER A O 1
ATOM 718 N N . TRP A 1 90 ? -2.771 -12.062 4.469 1 97 90 TRP A N 1
ATOM 719 C CA . TRP A 1 90 ? -3.496 -11.555 3.311 1 97 90 TRP A CA 1
ATOM 720 C C . TRP A 1 90 ? -4.723 -10.758 3.742 1 97 90 TRP A C 1
ATOM 722 O O . TRP A 1 90 ? -5.547 -11.25 4.52 1 97 90 TRP A O 1
ATOM 732 N N . ASN A 1 91 ? -4.812 -9.547 3.158 1 97.5 91 ASN A N 1
ATOM 733 C CA . ASN A 1 91 ? -5.969 -8.688 3.404 1 97.5 91 ASN A CA 1
ATOM 734 C C . ASN A 1 91 ? -6.379 -7.926 2.15 1 97.5 91 ASN A C 1
ATOM 736 O O . ASN A 1 91 ? -5.531 -7.574 1.326 1 97.5 91 ASN A O 1
ATOM 740 N N . ILE A 1 92 ? -7.688 -7.688 2.064 1 97.75 92 ILE A N 1
ATOM 741 C CA . ILE A 1 92 ? -8.203 -6.84 0.997 1 97.75 92 ILE A CA 1
ATOM 742 C C . ILE A 1 92 ? -9.305 -5.938 1.544 1 97.75 92 ILE A C 1
ATOM 744 O O . ILE A 1 92 ? -10.141 -6.375 2.34 1 97.75 92 ILE A O 1
ATOM 748 N N . ALA A 1 93 ? -9.289 -4.723 1.194 1 97.44 93 ALA A N 1
ATOM 749 C CA . ALA A 1 93 ? -10.273 -3.762 1.694 1 97.44 93 ALA A CA 1
ATOM 750 C C . ALA A 1 93 ? -10.547 -2.672 0.662 1 97.44 93 ALA A C 1
ATOM 752 O O . ALA A 1 93 ? -9.688 -2.352 -0.158 1 97.44 93 ALA A O 1
ATOM 753 N N . PRO A 1 94 ? -11.773 -2.098 0.745 1 97.44 94 PRO A N 1
ATOM 754 C CA . PRO A 1 94 ? -12.039 -0.938 -0.112 1 97.44 94 PRO A CA 1
ATOM 755 C C . PRO A 1 94 ? -11.188 0.274 0.257 1 97.44 94 PRO A C 1
ATOM 757 O O . PRO A 1 94 ? -10.836 0.456 1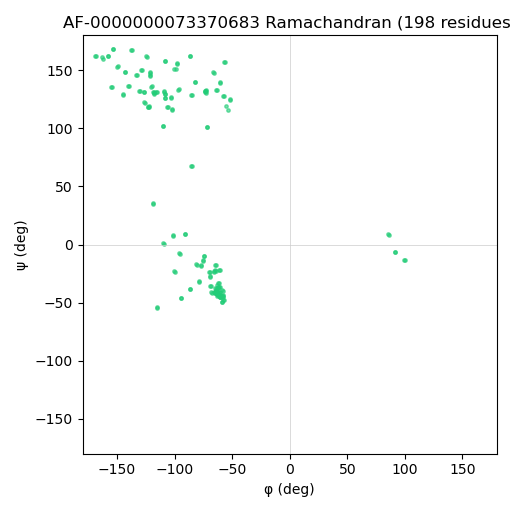.427 1 97.44 94 PRO A O 1
ATOM 760 N N . VAL A 1 95 ? -10.867 1.041 -0.741 1 97.94 95 VAL A N 1
ATOM 761 C CA . VAL A 1 95 ? -10.234 2.34 -0.534 1 97.94 95 VAL A CA 1
ATOM 762 C C . VAL A 1 95 ? -11.258 3.328 0.027 1 97.94 95 VAL A C 1
ATOM 764 O O . VAL A 1 95 ? -12.359 3.453 -0.502 1 97.94 95 VAL A O 1
ATOM 767 N N . GLU A 1 96 ? -10.82 4.012 1.063 1 97.75 96 GLU A N 1
ATOM 768 C CA . GLU A 1 96 ? -11.742 4.945 1.701 1 97.75 96 GLU A CA 1
ATOM 769 C C . GLU A 1 96 ? -11.469 6.383 1.262 1 97.75 96 GLU A C 1
ATOM 771 O O . GLU A 1 96 ? -12.32 7.262 1.424 1 97.75 96 GLU A O 1
ATOM 776 N N . HIS A 1 97 ? -10.289 6.652 0.814 1 97.81 97 HIS A N 1
ATOM 777 C CA . HIS A 1 97 ? -9.867 7.965 0.342 1 97.81 97 HIS A CA 1
ATOM 778 C C . HIS A 1 97 ? -8.703 7.844 -0.643 1 97.81 97 HIS A C 1
ATOM 780 O O . HIS A 1 97 ? -7.785 7.051 -0.431 1 97.81 97 HIS A O 1
ATOM 786 N N . PHE A 1 98 ? -8.797 8.57 -1.678 1 97.75 98 PHE A N 1
ATOM 787 C CA . PHE A 1 98 ? -7.754 8.57 -2.697 1 97.75 98 PHE A CA 1
ATOM 788 C C . PHE A 1 98 ? -7.582 9.961 -3.303 1 97.75 98 PHE A C 1
ATOM 790 O O . PHE A 1 98 ? -8.562 10.594 -3.701 1 97.75 98 PHE A O 1
ATOM 797 N N . ILE A 1 99 ? -6.301 10.391 -3.305 1 97.56 99 ILE A N 1
ATOM 798 C CA . ILE A 1 99 ? -5.969 11.586 -4.059 1 97.56 99 ILE A CA 1
ATOM 799 C C . ILE A 1 99 ? -4.723 11.336 -4.91 1 97.56 99 ILE A C 1
ATOM 801 O O . ILE A 1 99 ? -3.867 10.531 -4.543 1 97.56 99 ILE A O 1
ATOM 805 N N . ASN A 1 100 ? -4.664 11.906 -6.023 1 94.75 100 ASN A N 1
ATOM 806 C CA . ASN A 1 100 ? -3.488 11.922 -6.891 1 94.75 100 ASN A CA 1
ATOM 807 C C . ASN A 1 100 ? -3.252 13.297 -7.496 1 94.75 100 ASN A C 1
ATOM 809 O O . ASN A 1 100 ? -4.059 14.211 -7.309 1 94.75 100 ASN A O 1
ATOM 813 N N . LEU A 1 101 ? -2.037 13.469 -8.094 1 87.06 101 LEU A N 1
ATOM 814 C CA . LEU A 1 101 ? -1.76 14.734 -8.758 1 87.06 101 LEU A CA 1
ATOM 815 C C . LEU A 1 101 ? -2.703 14.945 -9.938 1 87.06 101 LEU A C 1
ATOM 817 O O . LEU A 1 101 ? -3.033 14 -10.648 1 87.06 101 LEU A O 1
ATOM 821 N N . MET B 1 1 ? 16.266 5.824 -14.242 1 43.69 1 MET B N 1
ATOM 822 C CA . MET B 1 1 ? 14.875 6.227 -14.039 1 43.69 1 MET B CA 1
ATOM 823 C C . MET B 1 1 ? 14.5 6.176 -12.555 1 43.69 1 MET B C 1
ATOM 825 O O . MET B 1 1 ? 14.945 5.281 -11.836 1 43.69 1 MET B O 1
ATOM 829 N N . LYS B 1 2 ? 14.164 7.312 -11.891 1 55.59 2 LYS B N 1
ATOM 830 C CA . LYS B 1 2 ? 13.984 7.371 -10.445 1 55.59 2 LYS B CA 1
ATOM 831 C C . LYS B 1 2 ? 12.953 6.348 -9.977 1 55.59 2 LYS B C 1
ATOM 833 O O . LYS B 1 2 ? 11.898 6.188 -10.602 1 55.59 2 LYS B O 1
ATOM 838 N N . ASN B 1 3 ? 13.375 5.418 -9.117 1 85.88 3 ASN B N 1
ATOM 839 C CA . ASN B 1 3 ? 12.461 4.379 -8.656 1 85.88 3 ASN B CA 1
ATOM 840 C C . ASN B 1 3 ? 11.445 4.926 -7.652 1 85.88 3 ASN B C 1
ATOM 842 O O . ASN B 1 3 ? 11.773 5.816 -6.863 1 85.88 3 ASN B O 1
ATOM 846 N N . GLN B 1 4 ? 10.234 4.637 -7.836 1 97.38 4 GLN B N 1
ATOM 847 C CA . GLN B 1 4 ? 9.164 5.027 -6.926 1 97.38 4 GLN B CA 1
ATOM 848 C C . GLN B 1 4 ? 9.43 4.512 -5.512 1 97.38 4 GLN B C 1
ATOM 850 O O . GLN B 1 4 ? 10.312 3.676 -5.305 1 97.38 4 GLN B O 1
ATOM 855 N N . ALA B 1 5 ? 8.82 5.168 -4.578 1 98.56 5 ALA B N 1
ATOM 856 C CA . ALA B 1 5 ? 8.875 4.723 -3.188 1 98.56 5 ALA B CA 1
ATOM 857 C C . ALA B 1 5 ? 7.473 4.633 -2.586 1 98.56 5 ALA B C 1
ATOM 859 O O . ALA B 1 5 ? 6.578 5.383 -2.977 1 98.56 5 ALA B O 1
ATOM 860 N N . ILE B 1 6 ? 7.375 3.717 -1.665 1 98.56 6 ILE B N 1
ATOM 861 C CA . ILE B 1 6 ? 6.152 3.596 -0.883 1 98.56 6 ILE B CA 1
ATOM 862 C C . ILE B 1 6 ? 6.398 4.086 0.542 1 98.56 6 ILE B C 1
ATOM 864 O O . ILE B 1 6 ? 7.355 3.664 1.194 1 98.56 6 ILE B O 1
ATOM 868 N N . GLU B 1 7 ? 5.602 4.98 0.948 1 98.62 7 GLU B N 1
ATOM 869 C CA . GLU B 1 7 ? 5.488 5.332 2.361 1 98.62 7 GLU B CA 1
ATOM 870 C C . GLU B 1 7 ? 4.223 4.738 2.979 1 98.62 7 GLU B C 1
ATOM 872 O O . GLU B 1 7 ? 3.119 4.961 2.477 1 98.62 7 GLU B O 1
ATOM 877 N N . LEU B 1 8 ? 4.398 4.02 4.047 1 98.31 8 LEU B N 1
ATOM 878 C CA . LEU B 1 8 ? 3.258 3.443 4.75 1 98.31 8 LEU B CA 1
ATOM 879 C C . LEU B 1 8 ? 3.27 3.84 6.223 1 98.31 8 LEU B C 1
ATOM 881 O O . LEU B 1 8 ? 4.242 3.57 6.934 1 98.31 8 LEU B O 1
ATOM 885 N N . THR B 1 9 ? 2.205 4.465 6.633 1 98.19 9 THR B N 1
ATOM 886 C CA . THR B 1 9 ? 1.974 4.777 8.039 1 98.19 9 THR B CA 1
ATOM 887 C C . THR B 1 9 ? 0.713 4.082 8.547 1 98.19 9 THR B C 1
ATOM 889 O O . THR B 1 9 ? -0.325 4.105 7.883 1 98.19 9 THR B O 1
ATOM 892 N N . THR B 1 10 ? 0.843 3.436 9.672 1 98.19 10 THR B N 1
ATOM 893 C CA . THR B 1 10 ? -0.323 2.846 10.32 1 98.19 10 THR B CA 1
ATOM 894 C C . THR B 1 10 ? -0.507 3.412 11.727 1 98.19 10 THR B C 1
ATOM 896 O O . THR B 1 10 ? 0.471 3.73 12.406 1 98.19 10 THR B O 1
ATOM 899 N N . PHE B 1 11 ? -1.742 3.5 12.102 1 98.69 11 PHE B N 1
ATOM 900 C CA . PHE B 1 11 ? -2.025 4.035 13.422 1 98.69 11 PHE B CA 1
ATOM 901 C C . PHE B 1 11 ? -3.482 3.799 13.805 1 98.69 11 PHE B C 1
ATOM 903 O O . PHE B 1 11 ? -4.312 3.49 12.945 1 98.69 11 PHE B O 1
ATOM 910 N N . LYS B 1 12 ? -3.752 3.912 15.094 1 98.62 12 LYS B N 1
ATOM 911 C CA . LYS B 1 12 ? -5.117 3.982 15.609 1 98.62 12 LY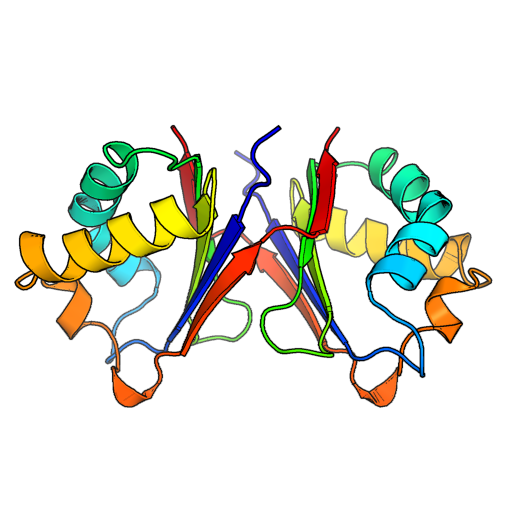S B CA 1
ATOM 912 C C . LYS B 1 12 ? -5.531 5.43 15.875 1 98.62 12 LYS B C 1
ATOM 914 O O . LYS B 1 12 ? -4.68 6.293 16.094 1 98.62 12 LYS B O 1
ATOM 919 N N . LEU B 1 13 ? -6.82 5.648 15.852 1 98.06 13 LEU B N 1
ATOM 920 C CA . LEU B 1 13 ? -7.34 6.984 16.125 1 98.06 13 LEU B CA 1
ATOM 921 C C . LEU B 1 13 ? -7.824 7.105 17.562 1 98.06 13 LEU B C 1
ATOM 923 O O . LEU B 1 13 ? -8.234 6.113 18.172 1 98.06 13 LEU B O 1
ATOM 927 N N . ASN B 1 14 ? -7.762 8.289 18.109 1 97.06 14 ASN B N 1
ATOM 928 C CA . ASN B 1 14 ? -8.18 8.609 19.469 1 97.06 14 ASN B CA 1
ATOM 929 C C . ASN B 1 14 ? -9.672 8.906 19.547 1 97.06 14 ASN B C 1
ATOM 931 O O . ASN B 1 14 ? -10.07 10.039 19.828 1 97.06 14 ASN B O 1
ATOM 935 N N . GLY B 1 15 ? -10.508 7.891 19.312 1 96.12 15 GLY B N 1
ATOM 936 C CA . GLY B 1 15 ? -11.945 8.07 19.484 1 96.12 15 GLY B CA 1
ATOM 937 C C . GLY B 1 15 ? -12.633 8.625 18.25 1 96.12 15 GLY B C 1
ATOM 938 O O . GLY B 1 15 ? -13.797 9.039 18.328 1 96.12 15 GLY B O 1
ATOM 939 N N . PHE B 1 16 ? -11.977 8.742 17.125 1 97.06 16 PHE B N 1
ATOM 940 C CA . PHE B 1 16 ? -12.539 9.219 15.867 1 97.06 16 PHE B CA 1
ATOM 941 C C . PHE B 1 16 ? -12.688 8.078 14.875 1 97.06 16 PHE B C 1
ATOM 943 O O . PHE B 1 16 ? -12.039 7.039 15.008 1 97.06 16 PHE B O 1
ATOM 950 N N . THR B 1 17 ? -13.57 8.289 13.914 1 96.5 17 THR B N 1
ATOM 951 C CA . THR B 1 17 ? -13.68 7.355 12.789 1 96.5 17 THR B CA 1
ATOM 952 C C . THR B 1 17 ? -12.695 7.723 11.688 1 96.5 17 THR B C 1
ATOM 954 O O . THR B 1 17 ? -12.203 8.852 11.633 1 96.5 17 THR B O 1
ATOM 957 N N . THR B 1 18 ? -12.5 6.75 10.867 1 97.19 18 THR B N 1
ATOM 958 C CA . THR B 1 18 ? -11.656 7.016 9.711 1 97.19 18 THR B CA 1
ATOM 959 C C . THR B 1 18 ? -12.266 8.109 8.836 1 97.19 18 THR B C 1
ATOM 961 O O . THR B 1 18 ? -11.547 8.938 8.281 1 97.19 18 THR B O 1
ATOM 964 N N . GLN B 1 19 ? -13.586 8.141 8.719 1 96.81 19 GLN B N 1
ATOM 965 C CA . GLN B 1 19 ? -14.242 9.164 7.914 1 96.81 19 GLN B CA 1
ATOM 966 C C . GLN B 1 19 ? -14.016 10.555 8.508 1 96.81 19 GLN B C 1
ATOM 968 O O . GLN B 1 19 ? -13.758 11.516 7.777 1 96.81 19 GLN B O 1
ATOM 973 N N . GLN B 1 20 ? -14.094 10.68 9.773 1 97.44 20 GLN B N 1
ATOM 974 C CA . GLN B 1 20 ? -13.797 11.945 10.43 1 97.44 20 GLN B CA 1
ATOM 975 C C . GLN B 1 20 ? -12.344 12.359 10.211 1 97.44 20 GLN B C 1
ATOM 977 O O . GLN B 1 20 ? -12.055 13.539 10 1 97.44 20 GLN B O 1
ATOM 982 N N . PHE B 1 21 ? -11.484 11.406 10.289 1 98.25 21 PHE B N 1
ATOM 983 C CA . PHE B 1 21 ? -10.07 11.656 10.039 1 98.25 21 PHE B CA 1
ATOM 984 C C . PHE B 1 21 ? -9.859 12.18 8.625 1 98.25 21 PHE B C 1
ATOM 986 O O . PHE B 1 21 ? -9.141 13.164 8.422 1 98.25 21 PHE B O 1
ATOM 993 N N . ILE B 1 22 ? -10.5 11.57 7.691 1 98.06 22 ILE B N 1
ATOM 994 C CA . ILE B 1 22 ? -10.375 11.953 6.285 1 98.06 22 ILE B CA 1
ATOM 995 C C . ILE B 1 22 ? -10.898 13.375 6.094 1 98.06 22 ILE B C 1
ATOM 997 O O . ILE B 1 22 ? -10.273 14.18 5.402 1 98.06 22 ILE B O 1
ATOM 1001 N N . GLU B 1 23 ? -11.938 13.672 6.703 1 98 23 GLU B N 1
ATOM 1002 C CA . GLU B 1 23 ? -12.5 15.016 6.594 1 98 23 GLU B CA 1
ATOM 1003 C C . GLU B 1 23 ? -11.547 16.062 7.148 1 98 23 GLU B C 1
ATOM 1005 O O . GLU B 1 23 ? -11.422 17.156 6.598 1 98 23 GLU B O 1
ATOM 1010 N N . ALA B 1 24 ? -10.891 15.719 8.18 1 97.75 24 ALA B N 1
ATOM 1011 C CA . ALA B 1 24 ? -9.961 16.641 8.828 1 97.75 24 ALA B CA 1
ATOM 1012 C C . ALA B 1 24 ? -8.672 16.781 8.023 1 97.75 24 ALA B C 1
ATOM 1014 O O . ALA B 1 24 ? -7.883 17.688 8.258 1 97.75 24 ALA B O 1
ATOM 1015 N N . ASN B 1 25 ? -8.414 15.914 7.07 1 98.06 25 ASN B N 1
ATOM 1016 C CA . ASN B 1 25 ? -7.137 15.812 6.375 1 98.06 25 ASN B CA 1
ATOM 1017 C C . ASN B 1 25 ? -7.098 16.688 5.133 1 98.06 25 ASN B C 1
ATOM 1019 O O . ASN B 1 25 ? -6.152 16.625 4.348 1 98.06 25 ASN B O 1
ATOM 1023 N N . LYS B 1 26 ? -8.086 17.531 4.934 1 97.25 26 LYS B N 1
ATOM 1024 C CA . LYS B 1 26 ? -8.164 18.328 3.717 1 97.25 26 LYS B CA 1
ATOM 1025 C C . LYS B 1 26 ? -6.914 19.188 3.539 1 97.25 26 LYS B C 1
ATOM 1027 O O . LYS B 1 26 ? -6.352 19.25 2.445 1 97.25 26 LYS B O 1
ATOM 1032 N N . GLU B 1 27 ? -6.48 19.797 4.574 1 97.12 27 GLU B N 1
ATOM 1033 C CA . GLU B 1 27 ? -5.305 20.656 4.473 1 97.12 27 GLU B CA 1
ATOM 1034 C C . GLU B 1 27 ? -4.043 19.844 4.195 1 97.12 27 GLU B C 1
ATOM 1036 O O . GLU B 1 27 ? -3.137 20.297 3.502 1 97.12 27 GLU B O 1
ATOM 1041 N N . ILE B 1 28 ? -3.939 18.656 4.758 1 98.25 28 ILE B N 1
ATOM 1042 C CA . ILE B 1 28 ? -2.799 17.766 4.52 1 98.25 28 ILE B CA 1
ATOM 1043 C C . ILE B 1 28 ? -2.777 17.344 3.057 1 98.25 28 ILE B C 1
ATOM 1045 O O . ILE B 1 28 ? -1.721 17.328 2.42 1 98.25 28 ILE B O 1
ATOM 1049 N N . ASP B 1 29 ? -3.955 17.047 2.564 1 98.31 29 ASP B N 1
ATOM 1050 C CA . ASP B 1 29 ? -4.055 16.688 1.153 1 98.31 29 ASP B CA 1
ATOM 1051 C C . ASP B 1 29 ? -3.512 17.797 0.263 1 98.31 29 ASP B C 1
ATOM 1053 O O . ASP B 1 29 ? -2.732 17.547 -0.658 1 98.31 29 ASP B O 1
ATOM 1057 N N . GLU B 1 30 ? -3.914 18.984 0.528 1 98 30 GLU B N 1
ATOM 1058 C CA . GLU B 1 30 ? -3.471 20.125 -0.266 1 98 30 GLU B CA 1
ATOM 1059 C C . GLU B 1 30 ? -1.962 20.328 -0.155 1 98 30 GLU B C 1
ATOM 1061 O O . GLU B 1 30 ? -1.296 20.641 -1.146 1 98 30 GLU B O 1
ATOM 1066 N N . PHE B 1 31 ? -1.501 20.203 1.006 1 98.62 31 PHE B N 1
ATOM 1067 C CA . PHE B 1 31 ? -0.066 20.312 1.239 1 98.62 31 PHE B CA 1
ATOM 1068 C C . PHE B 1 31 ? 0.694 19.266 0.429 1 98.62 31 PHE B C 1
ATOM 1070 O O . PHE B 1 31 ? 1.676 19.594 -0.244 1 98.62 31 PHE B O 1
ATOM 1077 N N . LEU B 1 32 ? 0.261 17.953 0.501 1 98.62 32 LEU B N 1
ATOM 1078 C CA . LEU B 1 32 ? 0.935 16.844 -0.17 1 98.62 32 LEU B CA 1
ATOM 1079 C C . LEU B 1 32 ? 0.994 17.078 -1.676 1 98.62 32 LEU B C 1
ATOM 1081 O O . LEU B 1 32 ? 2.027 16.844 -2.305 1 98.62 32 LEU B O 1
ATOM 1085 N N . LYS B 1 33 ? -0.032 17.594 -2.238 1 98.25 33 LYS B N 1
ATOM 1086 C CA . LYS B 1 33 ? -0.116 17.812 -3.68 1 98.25 33 LYS B CA 1
ATOM 1087 C C . LYS B 1 33 ? 0.917 18.828 -4.145 1 98.25 33 LYS B C 1
ATOM 1089 O O . LYS B 1 33 ? 1.259 18.891 -5.324 1 98.25 33 LYS B O 1
ATOM 1094 N N . ARG B 1 34 ? 1.436 19.594 -3.225 1 98.12 34 ARG B N 1
ATOM 1095 C CA . ARG B 1 34 ? 2.387 20.641 -3.572 1 98.12 34 ARG B CA 1
ATOM 1096 C C . ARG B 1 34 ? 3.824 20.156 -3.406 1 98.12 34 ARG B C 1
ATOM 1098 O O . ARG B 1 34 ? 4.77 20.891 -3.73 1 98.12 34 ARG B O 1
ATOM 1105 N N . GLN B 1 35 ? 3.955 19.031 -2.867 1 98.38 35 GLN B N 1
ATOM 1106 C CA . GLN B 1 35 ? 5.305 18.562 -2.588 1 98.38 35 GLN B CA 1
ATOM 1107 C C . GLN B 1 35 ? 5.938 17.938 -3.832 1 98.38 35 GLN B C 1
ATOM 1109 O O . GLN B 1 35 ? 5.266 17.25 -4.598 1 98.38 35 GLN B O 1
ATOM 1114 N N . LYS B 1 36 ? 7.18 18.219 -4.023 1 98 36 LYS B N 1
ATOM 1115 C CA . LYS B 1 36 ? 7.941 17.578 -5.094 1 98 36 LYS B CA 1
ATOM 1116 C C . LYS B 1 36 ? 7.914 16.062 -4.953 1 98 36 LYS B C 1
ATOM 1118 O O . LYS B 1 36 ? 8.164 15.523 -3.873 1 98 36 LYS B O 1
ATOM 1123 N N . GLY B 1 37 ? 7.531 15.375 -6.047 1 98 37 GLY B N 1
ATOM 1124 C CA . GLY B 1 37 ? 7.621 13.922 -6.094 1 98 37 GLY B CA 1
ATOM 1125 C C . GLY B 1 37 ? 6.348 13.234 -5.637 1 98 37 GLY B C 1
ATOM 1126 O O . GLY B 1 37 ? 6.242 12.008 -5.711 1 98 37 GLY B O 1
ATOM 1127 N N . PHE B 1 38 ? 5.375 13.945 -5.133 1 98.69 38 PHE B N 1
ATOM 1128 C CA . PHE B 1 38 ? 4.117 13.328 -4.719 1 98.69 38 PHE B CA 1
ATOM 1129 C C . PHE B 1 38 ? 3.4 12.703 -5.91 1 98.69 38 PHE B C 1
ATOM 1131 O O . PHE B 1 38 ? 3.27 13.336 -6.961 1 98.69 38 PHE B O 1
ATOM 1138 N N . ARG B 1 39 ? 2.955 11.5 -5.699 1 97.81 39 ARG B N 1
ATOM 1139 C CA . ARG B 1 39 ? 2.189 10.844 -6.758 1 97.81 39 ARG B CA 1
ATOM 1140 C C . ARG B 1 39 ? 0.751 10.594 -6.316 1 97.81 39 ARG B C 1
ATOM 1142 O O . ARG B 1 39 ? -0.193 11.008 -6.988 1 97.81 39 ARG B O 1
ATOM 1149 N N . SER B 1 40 ? 0.597 9.914 -5.18 1 98.12 40 SER B N 1
ATOM 1150 C CA . SER B 1 40 ? -0.76 9.602 -4.742 1 98.12 40 SER B CA 1
ATOM 1151 C C . SER B 1 40 ? -0.792 9.234 -3.262 1 98.12 40 SER B C 1
ATOM 1153 O O . SER B 1 40 ? 0.249 8.953 -2.664 1 98.12 40 SER B O 1
ATOM 1155 N N . ARG B 1 41 ? -1.965 9.328 -2.648 1 98.62 41 ARG B N 1
ATOM 1156 C CA . ARG B 1 41 ? -2.271 8.898 -1.288 1 98.62 41 ARG B CA 1
ATOM 1157 C C . ARG B 1 41 ? -3.527 8.039 -1.256 1 98.62 41 ARG B C 1
ATOM 1159 O O . ARG B 1 41 ? -4.523 8.359 -1.906 1 98.62 41 ARG B O 1
ATOM 1166 N N . THR B 1 42 ? -3.422 6.953 -0.59 1 98.31 42 THR B N 1
ATOM 1167 C CA . THR B 1 42 ? -4.559 6.066 -0.372 1 98.31 42 THR B CA 1
ATOM 1168 C C . THR B 1 42 ? -4.742 5.777 1.115 1 98.31 42 THR B C 1
ATOM 1170 O O . THR B 1 42 ? -3.783 5.43 1.808 1 98.31 42 THR B O 1
ATOM 1173 N N . ILE B 1 43 ? -5.945 5.914 1.642 1 98.31 43 ILE B N 1
ATOM 1174 C CA . ILE B 1 43 ? -6.27 5.566 3.021 1 98.31 43 ILE B CA 1
ATOM 1175 C C . ILE B 1 43 ? -7.27 4.418 3.045 1 98.31 43 ILE B C 1
ATOM 1177 O O . ILE B 1 43 ? -8.266 4.434 2.312 1 98.31 43 ILE B O 1
ATOM 1181 N N . PHE B 1 44 ? -6.977 3.465 3.816 1 97.88 44 PHE B N 1
ATOM 1182 C CA . PHE B 1 44 ? -7.836 2.297 3.949 1 97.88 44 PHE B CA 1
ATOM 1183 C C . PHE B 1 44 ? -7.656 1.643 5.316 1 97.88 44 PHE B C 1
ATOM 1185 O O . PHE B 1 44 ? -6.812 2.07 6.105 1 97.88 44 PHE B O 1
ATOM 1192 N N . GLU B 1 45 ? -8.562 0.709 5.648 1 97.31 45 GLU B N 1
ATOM 1193 C CA . GLU B 1 45 ? -8.5 -0.095 6.863 1 97.31 45 GLU B CA 1
ATOM 1194 C C . GLU B 1 45 ? -8.492 -1.586 6.539 1 97.31 45 GLU B C 1
ATOM 1196 O O . GLU B 1 45 ? -9.438 -2.102 5.938 1 97.31 45 GLU B O 1
ATOM 1201 N N . LEU B 1 46 ? -7.402 -2.234 6.945 1 94 46 LEU B N 1
ATOM 1202 C CA . LEU B 1 46 ? -7.395 -3.684 6.785 1 94 46 LEU B CA 1
ATOM 1203 C C . LEU B 1 46 ? -8.039 -4.367 7.984 1 94 46 LEU B C 1
ATOM 1205 O O . LEU B 1 46 ? -8.625 -5.445 7.848 1 94 46 LEU B O 1
ATOM 1209 N N . LYS B 1 47 ? -7.777 -3.818 9.172 1 89.56 47 LYS B N 1
ATOM 1210 C CA . LYS B 1 47 ? -8.445 -4.207 10.414 1 89.56 47 LYS B CA 1
ATOM 1211 C C . LYS B 1 47 ? -9.172 -3.02 11.039 1 89.56 47 LYS B C 1
ATOM 1213 O O . LYS B 1 47 ? -8.641 -1.909 11.086 1 89.56 47 LYS B O 1
ATOM 1218 N N . LYS B 1 48 ? -10.32 -3.332 11.438 1 88.44 48 LYS B N 1
ATOM 1219 C CA . LYS B 1 48 ? -11.125 -2.248 12 1 88.44 48 LYS B CA 1
ATOM 1220 C C . LYS B 1 48 ? -10.352 -1.495 13.078 1 88.44 48 LYS B C 1
ATOM 1222 O O . LYS B 1 48 ? -9.758 -2.109 13.977 1 88.44 48 LYS B O 1
ATOM 1227 N N . GLY B 1 49 ? -10.258 -0.221 12.867 1 90.69 49 GLY B N 1
ATOM 1228 C CA . GLY B 1 49 ? -9.68 0.654 13.875 1 90.69 49 GLY B CA 1
ATOM 1229 C C . GLY B 1 49 ? -8.234 1.018 13.586 1 90.69 49 GLY B C 1
ATOM 1230 O O . GLY B 1 49 ? -7.66 1.868 14.273 1 90.69 49 GLY B O 1
ATOM 1231 N N . ILE B 1 50 ? -7.668 0.312 12.68 1 96.38 50 ILE B N 1
ATOM 1232 C CA . ILE B 1 50 ? -6.305 0.656 12.297 1 96.38 50 ILE B CA 1
ATOM 1233 C C . ILE B 1 50 ? -6.309 1.327 10.922 1 96.38 50 ILE B C 1
ATOM 1235 O O . ILE B 1 50 ? -6.703 0.717 9.93 1 96.38 50 ILE B O 1
ATOM 1239 N N . VAL B 1 51 ? -5.867 2.562 10.875 1 98.5 51 VAL B N 1
ATOM 1240 C CA . VAL B 1 51 ? -5.789 3.316 9.625 1 98.5 51 VAL B CA 1
ATOM 1241 C C . VAL B 1 51 ? -4.477 3.004 8.914 1 98.5 51 VAL B C 1
ATOM 1243 O O . VAL B 1 51 ? -3.41 3 9.531 1 98.5 51 VAL B O 1
ATOM 1246 N N . TYR B 1 52 ? -4.586 2.65 7.676 1 98.56 52 TYR B N 1
ATOM 1247 C CA . TYR B 1 52 ? -3.447 2.578 6.766 1 98.56 52 TYR B CA 1
ATOM 1248 C C . TYR B 1 52 ? -3.404 3.793 5.848 1 98.56 52 TYR B C 1
ATOM 1250 O O . TYR B 1 52 ? -4.34 4.031 5.078 1 98.56 52 TYR B O 1
ATOM 1258 N N . ASP B 1 53 ? -2.402 4.582 5.961 1 98.56 53 ASP B N 1
ATOM 1259 C CA . ASP B 1 53 ? -2.148 5.75 5.121 1 98.56 53 ASP B CA 1
ATOM 1260 C C . ASP B 1 53 ? -0.952 5.52 4.203 1 98.56 53 ASP B C 1
ATOM 1262 O O . ASP B 1 53 ? 0.197 5.586 4.645 1 98.56 53 ASP B O 1
ATOM 1266 N N . MET B 1 54 ? -1.234 5.23 2.965 1 98.56 54 MET B N 1
ATOM 1267 C CA . MET B 1 54 ? -0.202 4.844 2.008 1 98.56 54 MET B CA 1
ATOM 1268 C C . MET B 1 54 ? 0.036 5.953 0.987 1 98.56 54 MET B C 1
ATOM 1270 O O . MET B 1 54 ? -0.904 6.422 0.343 1 98.56 54 MET B O 1
ATOM 1274 N N . LEU B 1 55 ? 1.286 6.312 0.81 1 98.69 55 LEU B N 1
ATOM 1275 C CA . LEU B 1 55 ? 1.668 7.305 -0.19 1 98.69 55 LEU B CA 1
ATOM 1276 C C . LEU B 1 55 ? 2.662 6.719 -1.187 1 98.69 55 LEU B C 1
ATOM 1278 O O . LEU B 1 55 ? 3.541 5.941 -0.808 1 98.69 55 LEU B O 1
ATOM 1282 N N . VAL B 1 56 ? 2.568 7.141 -2.418 1 98.38 56 VAL B N 1
ATOM 1283 C CA . VAL B 1 56 ? 3.551 6.855 -3.459 1 98.38 56 VAL B CA 1
ATOM 1284 C C . VAL B 1 56 ? 4.32 8.133 -3.807 1 98.38 56 VAL B C 1
ATOM 1286 O O . VAL B 1 56 ? 3.719 9.188 -4.02 1 98.38 56 VAL B O 1
ATOM 1289 N N . TRP B 1 57 ? 5.566 7.969 -3.838 1 98.5 57 TRP B N 1
ATOM 1290 C CA . TRP B 1 57 ? 6.477 9.07 -4.141 1 98.5 57 TRP B CA 1
ATOM 1291 C C . TRP B 1 57 ? 7.383 8.719 -5.316 1 98.5 57 TRP B C 1
ATOM 1293 O O . TRP B 1 57 ? 7.578 7.539 -5.629 1 98.5 57 TRP B O 1
ATOM 1303 N N . ASP B 1 58 ? 7.957 9.789 -5.887 1 97.81 58 ASP B N 1
ATOM 1304 C CA . ASP B 1 58 ? 8.945 9.57 -6.934 1 97.81 58 ASP B CA 1
ATOM 1305 C C . ASP B 1 58 ? 10.227 8.961 -6.359 1 97.81 58 ASP B C 1
ATOM 1307 O O . ASP B 1 58 ? 10.984 8.305 -7.074 1 97.81 58 ASP B O 1
ATOM 1311 N N . SER B 1 59 ? 10.453 9.281 -5.086 1 97.62 59 SER B N 1
ATOM 1312 C CA . SER B 1 59 ? 11.617 8.703 -4.414 1 97.62 59 SER B CA 1
ATOM 1313 C C . SER B 1 59 ? 11.438 8.711 -2.9 1 97.62 59 SER B C 1
ATOM 1315 O O . SER B 1 59 ? 10.625 9.477 -2.367 1 97.62 59 SER B O 1
ATOM 1317 N N . ALA B 1 60 ? 12.258 7.879 -2.297 1 97.25 60 ALA B N 1
ATOM 1318 C CA . ALA B 1 60 ? 12.242 7.859 -0.836 1 97.25 60 ALA B CA 1
ATOM 1319 C C . ALA B 1 60 ? 12.703 9.195 -0.264 1 97.25 60 ALA B C 1
ATOM 1321 O O . ALA B 1 60 ? 12.188 9.656 0.76 1 97.25 60 ALA B O 1
ATOM 1322 N N . ALA B 1 61 ? 13.695 9.812 -0.904 1 97.69 61 ALA B N 1
ATOM 1323 C CA . ALA B 1 61 ? 14.234 11.094 -0.436 1 97.69 61 ALA B CA 1
ATOM 1324 C C . ALA B 1 61 ? 13.164 12.18 -0.483 1 97.69 61 ALA B C 1
ATOM 1326 O O . ALA B 1 61 ? 13 12.938 0.476 1 97.69 61 ALA B O 1
ATOM 1327 N N . GLU B 1 62 ? 12.422 12.258 -1.514 1 98.31 62 GLU B N 1
ATOM 1328 C CA . GLU B 1 62 ? 11.391 13.273 -1.649 1 98.31 62 GLU B CA 1
ATOM 1329 C C . GLU B 1 62 ? 10.25 13.047 -0.656 1 98.31 62 GLU B C 1
ATOM 1331 O O . GLU B 1 62 ? 9.719 13.992 -0.078 1 98.31 62 GLU B O 1
ATOM 1336 N N . GLY B 1 63 ? 9.844 11.766 -0.473 1 98.38 63 GLY B N 1
ATOM 1337 C CA . GLY B 1 63 ? 8.852 11.469 0.544 1 98.38 63 GLY B CA 1
ATOM 1338 C C . GLY B 1 63 ? 9.297 11.844 1.944 1 98.38 63 GLY B C 1
ATOM 1339 O O . GLY B 1 63 ? 8.523 12.43 2.709 1 98.38 63 GLY B O 1
ATOM 1340 N N . THR B 1 64 ? 10.555 11.508 2.242 1 97.81 64 THR B N 1
ATOM 1341 C CA . THR B 1 64 ? 11.109 11.82 3.555 1 97.81 64 THR B CA 1
ATOM 1342 C C . THR B 1 64 ? 11.156 13.336 3.77 1 97.81 64 THR B C 1
ATOM 1344 O O . THR B 1 64 ? 10.781 13.828 4.836 1 97.81 64 THR B O 1
ATOM 1347 N N . ASP B 1 65 ? 11.547 14.055 2.775 1 98.19 65 ASP B N 1
ATOM 1348 C CA . ASP B 1 65 ? 11.57 15.516 2.842 1 98.19 65 ASP B CA 1
ATOM 1349 C C . ASP B 1 65 ? 10.172 16.078 3.094 1 98.19 65 ASP B C 1
ATOM 1351 O O . ASP B 1 65 ? 9.992 16.969 3.926 1 98.19 65 ASP B O 1
ATOM 1355 N N . ALA B 1 66 ? 9.211 15.562 2.393 1 98.25 66 ALA B N 1
ATOM 1356 C CA . ALA B 1 66 ? 7.832 16.016 2.533 1 98.25 66 ALA B CA 1
ATOM 1357 C C . ALA B 1 66 ? 7.32 15.797 3.953 1 98.25 66 ALA B C 1
ATOM 1359 O O . ALA B 1 66 ? 6.617 16.641 4.508 1 98.25 66 ALA B O 1
ATOM 1360 N N . MET B 1 67 ? 7.66 14.656 4.52 1 96.81 67 MET B N 1
ATOM 1361 C CA . MET B 1 67 ? 7.203 14.352 5.871 1 96.81 67 MET B CA 1
ATOM 1362 C C . MET B 1 67 ? 7.824 15.312 6.883 1 96.81 67 MET B C 1
ATOM 1364 O O . MET B 1 67 ? 7.148 15.766 7.809 1 96.81 67 MET B O 1
ATOM 1368 N N . HIS B 1 68 ? 9.07 15.609 6.711 1 96.94 68 HIS B N 1
ATOM 1369 C CA . HIS B 1 68 ? 9.719 16.594 7.578 1 96.94 68 HIS B CA 1
ATOM 1370 C C . HIS B 1 68 ? 9.039 17.953 7.473 1 96.94 68 HIS B C 1
ATOM 1372 O O . HIS B 1 68 ? 8.781 18.594 8.492 1 96.94 68 HIS B O 1
ATOM 1378 N N . LYS B 1 69 ? 8.75 18.359 6.305 1 98 69 LYS B N 1
ATOM 1379 C CA . LYS B 1 69 ? 8.07 19.641 6.09 1 98 69 LYS B CA 1
ATOM 1380 C C . LYS B 1 69 ? 6.672 19.625 6.695 1 98 69 LYS B C 1
ATOM 1382 O O . LYS B 1 69 ? 6.23 20.625 7.266 1 98 69 LYS B O 1
ATOM 1387 N N . LEU B 1 70 ? 6.023 18.516 6.531 1 97.56 70 LEU B N 1
ATOM 1388 C CA . LEU B 1 70 ? 4.684 18.375 7.098 1 97.56 70 LEU B CA 1
ATOM 1389 C C . LEU B 1 70 ? 4.707 18.578 8.602 1 97.56 70 LEU B C 1
ATOM 1391 O O . LEU B 1 70 ? 3.893 19.344 9.141 1 97.56 70 LEU B O 1
ATOM 1395 N N . MET B 1 71 ? 5.656 18 9.266 1 94.81 71 MET B N 1
ATOM 1396 C CA . MET B 1 71 ? 5.77 18.062 10.719 1 94.81 71 MET B CA 1
ATOM 1397 C C . MET B 1 71 ? 6.152 19.469 11.18 1 94.81 71 MET B C 1
ATOM 1399 O O . MET B 1 71 ? 5.809 19.875 12.289 1 94.81 71 MET B O 1
ATOM 1403 N N . THR B 1 72 ? 6.762 20.203 10.297 1 96.06 72 THR B N 1
ATOM 1404 C CA . THR B 1 72 ? 7.176 21.562 10.672 1 96.06 72 THR B CA 1
ATOM 1405 C C . THR B 1 72 ? 6.121 22.578 10.258 1 96.06 72 THR B C 1
ATOM 1407 O O . THR B 1 72 ? 5.699 23.406 11.07 1 96.06 72 THR B O 1
ATOM 1410 N N . GLU B 1 73 ? 5.621 22.5 9.086 1 96.94 73 GLU B N 1
ATOM 1411 C CA . GLU B 1 73 ? 4.719 23.5 8.523 1 96.94 73 GLU B CA 1
ATOM 1412 C C . GLU B 1 73 ? 3.299 23.328 9.062 1 96.94 73 GLU B C 1
ATOM 1414 O O . GLU B 1 73 ? 2.547 24.297 9.172 1 96.94 73 GLU B O 1
ATOM 1419 N N . LEU B 1 74 ? 2.922 22.141 9.328 1 97.19 74 LEU B N 1
ATOM 1420 C CA . LEU B 1 74 ? 1.569 21.844 9.797 1 97.19 74 LEU B CA 1
ATOM 1421 C C . LEU B 1 74 ? 1.597 21.219 11.188 1 97.19 74 LEU B C 1
ATOM 1423 O O . LEU B 1 74 ? 0.809 20.328 11.484 1 97.19 74 LEU B O 1
ATOM 1427 N N . SER B 1 75 ? 2.516 21.641 11.984 1 95.06 75 SER B N 1
ATOM 1428 C CA . SER B 1 75 ? 2.709 21.109 13.328 1 95.06 75 SER B CA 1
ATOM 1429 C C . SER B 1 75 ? 1.473 21.328 14.188 1 95.06 75 SER B C 1
ATOM 1431 O O . SER B 1 75 ? 1.241 20.578 15.148 1 95.06 75 SER B O 1
ATOM 1433 N N . ASP B 1 76 ? 0.629 22.297 13.82 1 95.38 76 ASP B N 1
ATOM 1434 C CA . ASP B 1 76 ? -0.53 22.625 14.641 1 95.38 76 ASP B CA 1
ATOM 1435 C C . ASP B 1 76 ? -1.806 22.016 14.062 1 95.38 76 ASP B C 1
ATOM 1437 O O . ASP B 1 76 ? -2.908 22.312 14.531 1 95.38 76 ASP B O 1
ATOM 1441 N N . SER B 1 77 ? -1.628 21.219 13.109 1 95.75 77 SER B N 1
ATOM 1442 C CA . SER B 1 77 ? -2.807 20.609 12.492 1 95.75 77 SER B CA 1
ATOM 1443 C C . SER B 1 77 ? -3.584 19.781 13.5 1 95.75 77 SER B C 1
ATOM 1445 O O . SER B 1 77 ? -2.992 19.016 14.266 1 95.75 77 SER B O 1
ATOM 1447 N N . VAL B 1 78 ? -4.875 19.812 13.484 1 96.06 78 VAL B N 1
ATOM 1448 C CA . VAL B 1 78 ? -5.773 19.094 14.383 1 96.06 78 VAL B CA 1
ATOM 1449 C C . VAL B 1 78 ? -5.625 17.594 14.156 1 96.06 78 VAL B C 1
ATOM 1451 O O . VAL B 1 78 ? -5.902 16.797 15.055 1 96.06 78 VAL B O 1
ATOM 1454 N N . VAL B 1 79 ? -5.121 17.172 12.977 1 96.69 79 VAL B N 1
ATOM 1455 C CA . VAL B 1 79 ? -5.027 15.758 12.602 1 96.69 79 VAL B CA 1
ATOM 1456 C C . VAL B 1 79 ? -4.094 15.023 13.562 1 96.69 79 VAL B C 1
ATOM 1458 O O . VAL B 1 79 ? -4.336 13.867 13.914 1 96.69 79 VAL B O 1
ATOM 1461 N N . HIS B 1 80 ? -3.115 15.688 13.992 1 96.81 80 HIS B N 1
ATOM 1462 C CA . HIS B 1 80 ? -2.158 15.062 14.898 1 96.81 80 HIS B CA 1
ATOM 1463 C C . HIS B 1 80 ? -2.826 14.648 16.203 1 96.81 80 HIS B C 1
ATOM 1465 O O . HIS B 1 80 ? -2.477 13.617 16.781 1 96.81 80 HIS B O 1
ATOM 1471 N N . ASN B 1 81 ? -3.783 15.383 16.625 1 96.38 81 ASN B N 1
ATOM 1472 C CA . ASN B 1 81 ? -4.488 15.102 17.875 1 96.38 81 ASN B CA 1
ATOM 1473 C C . ASN B 1 81 ? -5.477 13.945 17.703 1 96.38 81 ASN B C 1
ATOM 1475 O O . ASN B 1 81 ? -5.934 13.367 18.688 1 96.38 81 ASN B O 1
ATOM 1479 N N . MET B 1 82 ? -5.801 13.656 16.516 1 97.81 82 MET B N 1
ATOM 1480 C CA . MET B 1 82 ? -6.758 12.586 16.266 1 97.81 82 MET B CA 1
ATOM 1481 C C . MET B 1 82 ? -6.082 11.227 16.328 1 97.81 82 MET B C 1
ATOM 1483 O O . MET B 1 82 ? -6.754 10.195 16.406 1 97.81 82 MET B O 1
ATOM 1487 N N . ILE B 1 83 ? -4.785 11.227 16.25 1 98.19 83 ILE B N 1
ATOM 1488 C CA . ILE B 1 83 ? -4.004 10 16.141 1 98.19 83 ILE B CA 1
ATOM 1489 C C . ILE B 1 83 ? -3.504 9.586 17.516 1 98.19 83 ILE B C 1
ATOM 1491 O O . ILE B 1 83 ? -3.055 10.422 18.297 1 98.19 83 ILE B O 1
ATOM 1495 N N . ASP B 1 84 ? -3.65 8.328 17.891 1 98.5 84 ASP B N 1
ATOM 1496 C CA . ASP B 1 84 ? -2.922 7.77 19.016 1 98.5 84 ASP B CA 1
ATOM 1497 C C . ASP B 1 84 ? -1.442 7.59 18.688 1 98.5 84 ASP B C 1
ATOM 1499 O O . ASP B 1 84 ? -1.047 6.57 18.125 1 98.5 84 ASP B O 1
ATOM 1503 N N . GLN B 1 85 ? -0.68 8.469 19.141 1 97.19 85 GLN B N 1
ATOM 1504 C CA . GLN B 1 85 ? 0.713 8.57 18.719 1 97.19 85 GLN B CA 1
ATOM 1505 C C . GLN B 1 85 ? 1.515 7.355 19.172 1 97.19 85 GLN B C 1
ATOM 1507 O O . GLN B 1 85 ? 2.512 6.992 18.547 1 97.19 85 GLN B O 1
ATOM 1512 N N . SER B 1 86 ? 1.092 6.699 20.141 1 98.25 86 SER B N 1
ATOM 1513 C CA . SER B 1 86 ? 1.819 5.551 20.688 1 98.25 86 SER B CA 1
ATOM 1514 C C . SER B 1 86 ? 1.687 4.34 19.766 1 98.25 86 SER B C 1
ATOM 1516 O O . SER B 1 86 ? 2.426 3.361 19.906 1 98.25 86 SER B O 1
ATOM 1518 N N . THR B 1 87 ? 0.805 4.438 18.766 1 98.25 87 THR B N 1
ATOM 1519 C CA . THR B 1 87 ? 0.531 3.295 17.906 1 98.25 87 THR B CA 1
ATOM 1520 C C . THR B 1 87 ? 1.088 3.535 16.5 1 98.25 87 THR B C 1
ATOM 1522 O O . THR B 1 87 ? 0.942 2.689 15.617 1 98.25 87 THR B O 1
ATOM 1525 N N . VAL B 1 88 ? 1.712 4.625 16.266 1 98.06 88 VAL B N 1
ATOM 1526 C CA . VAL B 1 88 ? 2.146 5.004 14.914 1 98.06 88 VAL B CA 1
ATOM 1527 C C . VAL B 1 88 ? 3.338 4.145 14.5 1 98.06 88 VAL B C 1
ATOM 1529 O O . VAL B 1 88 ? 4.301 3.998 15.25 1 98.06 88 VAL B O 1
ATOM 1532 N N . SER B 1 89 ? 3.262 3.596 13.344 1 97.5 89 SER B N 1
ATOM 1533 C CA . SER B 1 89 ? 4.379 2.98 12.633 1 97.5 89 SER B CA 1
ATOM 1534 C C . SER B 1 89 ? 4.586 3.627 11.273 1 97.5 89 SER B C 1
ATOM 1536 O O . SER B 1 89 ? 3.703 3.582 10.414 1 97.5 89 SER B O 1
ATOM 1538 N N . TRP B 1 90 ? 5.672 4.176 11.078 1 97 90 TRP B N 1
ATOM 1539 C CA . TRP B 1 90 ? 6.008 4.855 9.828 1 97 90 TRP B CA 1
ATOM 1540 C C . TRP B 1 90 ? 7.191 4.18 9.141 1 97 90 TRP B C 1
ATOM 1542 O O . TRP B 1 90 ? 8.242 3.982 9.758 1 97 90 TRP B O 1
ATOM 1552 N N . ASN B 1 91 ? 6.969 3.908 7.844 1 97.5 91 ASN B N 1
ATOM 1553 C CA . ASN B 1 91 ? 8.031 3.328 7.027 1 97.5 91 ASN B CA 1
ATOM 1554 C C . ASN B 1 91 ? 8.008 3.881 5.605 1 97.5 91 ASN B C 1
ATOM 1556 O O . ASN B 1 91 ? 6.941 4.191 5.074 1 97.5 91 ASN B O 1
ATOM 1560 N N . ILE B 1 92 ? 9.211 3.959 5.043 1 97.81 92 ILE B N 1
ATOM 1561 C CA . ILE B 1 92 ? 9.32 4.328 3.637 1 97.81 92 ILE B CA 1
ATOM 1562 C C . ILE B 1 92 ? 10.406 3.484 2.971 1 97.81 92 ILE B C 1
ATOM 1564 O O . ILE B 1 92 ? 11.469 3.248 3.557 1 97.81 92 ILE B O 1
ATOM 1568 N N . ALA B 1 93 ? 10.156 3.01 1.829 1 97.44 93 ALA B N 1
ATOM 1569 C CA . ALA B 1 93 ? 11.102 2.15 1.123 1 97.44 93 ALA B CA 1
ATOM 1570 C C . ALA B 1 93 ? 10.969 2.311 -0.389 1 97.44 93 ALA B C 1
ATOM 1572 O O . ALA B 1 93 ? 9.891 2.639 -0.89 1 97.44 93 ALA B O 1
ATOM 1573 N N . PRO B 1 94 ? 12.094 2.045 -1.089 1 97.44 94 PRO B N 1
ATOM 1574 C CA . PRO B 1 94 ? 11.977 2.025 -2.549 1 97.44 94 PRO B CA 1
ATOM 1575 C C . PRO B 1 94 ? 11.109 0.88 -3.059 1 97.44 94 PRO B C 1
ATOM 1577 O O . PRO B 1 94 ? 11.055 -0.185 -2.438 1 97.44 94 PRO B O 1
ATOM 1580 N N . VAL B 1 95 ? 10.445 1.14 -4.152 1 98 95 VAL B N 1
ATOM 1581 C CA . VAL B 1 95 ? 9.727 0.094 -4.875 1 98 95 VAL B CA 1
ATOM 1582 C C . VAL B 1 95 ? 10.727 -0.824 -5.578 1 98 95 VAL B C 1
ATOM 1584 O O . VAL B 1 95 ? 11.633 -0.353 -6.27 1 98 95 VAL B O 1
ATOM 1587 N N . GLU B 1 96 ? 10.492 -2.102 -5.387 1 97.81 96 GLU B N 1
ATOM 1588 C CA . GLU B 1 96 ? 11.422 -3.059 -5.98 1 97.81 96 GLU B CA 1
ATOM 1589 C C . GLU B 1 96 ? 10.867 -3.637 -7.281 1 97.81 96 GLU B C 1
ATOM 1591 O O . GLU B 1 96 ? 11.609 -4.195 -8.086 1 97.81 96 GLU B O 1
ATOM 1596 N N . HIS B 1 97 ? 9.594 -3.613 -7.445 1 97.88 97 HIS B N 1
ATOM 1597 C CA . HIS B 1 97 ? 8.898 -4.113 -8.625 1 97.88 97 HIS B CA 1
ATOM 1598 C C . HIS B 1 97 ? 7.551 -3.424 -8.812 1 97.88 97 HIS B C 1
ATOM 1600 O O . HIS B 1 97 ? 6.82 -3.217 -7.836 1 97.88 97 HIS B O 1
ATOM 1606 N N . PHE B 1 98 ? 7.285 -3.059 -9.984 1 97.75 98 PHE B N 1
ATOM 1607 C CA . PHE B 1 98 ? 6.023 -2.398 -10.305 1 97.75 98 PHE B CA 1
ATOM 1608 C C . PHE B 1 98 ? 5.531 -2.811 -11.68 1 97.75 98 PHE B C 1
ATOM 1610 O O . PHE B 1 98 ? 6.289 -2.771 -12.656 1 97.75 98 PHE B O 1
ATOM 1617 N N . ILE B 1 99 ? 4.238 -3.227 -11.695 1 97.62 99 ILE B N 1
ATOM 1618 C CA . ILE B 1 99 ? 3.578 -3.428 -12.977 1 97.62 99 ILE B CA 1
ATOM 1619 C C . ILE B 1 99 ? 2.201 -2.77 -12.953 1 97.62 99 ILE B C 1
ATOM 1621 O O . ILE B 1 99 ? 1.57 -2.668 -11.898 1 97.62 99 ILE B O 1
ATOM 1625 N N . ASN B 1 100 ? 1.786 -2.264 -14.031 1 94.88 100 ASN B N 1
ATOM 1626 C CA . ASN B 1 100 ? 0.439 -1.746 -14.234 1 94.88 100 ASN B CA 1
ATOM 1627 C C . ASN B 1 100 ? -0.116 -2.158 -15.602 1 94.88 100 ASN B C 1
ATOM 1629 O O . ASN B 1 100 ? 0.59 -2.771 -16.406 1 94.88 100 ASN B O 1
ATOM 1633 N N . LEU B 1 101 ? -1.45 -1.945 -15.773 1 87.06 101 LEU B N 1
ATOM 1634 C CA . LEU B 1 101 ? -2.047 -2.252 -17.078 1 87.06 101 LEU B CA 1
ATOM 1635 C C . LEU B 1 101 ? -1.472 -1.351 -18.156 1 87.06 101 LEU B C 1
ATOM 1637 O O . LEU B 1 101 ? -1.243 -0.161 -17.938 1 87.06 101 LEU B O 1
#

Nearest PDB structures (foldseek):
  2pd1-assembly1_A  TM=7.478E-01  e=3.600E-05  Nitrosomonas europaea
  4dn9-assembly1_A  TM=7.062E-01  e=4.376E-05  Chloroflexus aurantiacus J-10-fl
  1q8b-assembly1_A  TM=6.528E-01  e=1.609E-04  Bacillus subtilis
  1x7v-assembly3_C  TM=6.586E-01  e=4.002E-04  Pseudomonas aeruginosa
  1xbw-assembly1_A  TM=6.238E-01  e=4.864E-04  Staphylococcus aureus subsp. aureus MW2

Radius of gyration: 17.26 Å; Cα contacts (8 Å, |Δi|>4): 402; chains: 2; bounding box: 34×49×38 Å

pLDDT: mean 96.22, std 7.05, range [43.47, 98.69]

Foldseek 3Di:
DQFKKKKKKKFFWDPDAPVVLVVLCVVVVVLLVPFAFWDDWDWDDPDPRMIIIMTMGSHQVSVVVSVVCCCVVVVVRCSVVGTPPVGMDIDMDTDPDDDDD/DQFKKKKKKKFFWDPDAPVVLVVLCVVVVVLLVPFAFWDDWDWDDPDPRMIIIMTMGSHQVSVVVSVVCCCVVVVVRCSVVGTPPVGMDIDMDTDPDDDDD

Solvent-accessible surface area (backbone atoms only — not comparable to full-atom values): 10794 Å² total; per-residue (Å²): 127,82,51,39,11,42,34,42,33,36,30,33,51,61,87,57,51,71,67,56,51,54,64,61,37,54,65,56,53,57,51,49,70,68,38,69,46,55,45,36,43,40,32,33,49,82,47,92,69,36,44,37,44,36,34,38,19,44,24,48,67,39,47,52,51,46,52,54,47,45,58,62,77,49,62,80,43,70,56,64,70,40,41,35,72,90,52,56,46,78,43,66,25,55,48,74,44,77,52,64,114,129,82,51,40,12,42,33,43,34,36,29,33,51,61,87,59,51,70,69,58,50,55,66,61,36,54,65,57,53,57,52,47,70,69,37,70,47,54,45,35,40,40,31,33,49,82,46,94,69,36,43,36,44,36,33,37,21,42,25,48,68,39,45,51,51,47,51,54,46,43,58,63,78,48,61,80,44,69,58,63,70,40,40,36,71,90,53,57,44,80,43,68,26,56,48,75,42,77,50,65,115

InterPro domains:
  IPR011008 Dimeric alpha-beta barrel [SSF54909] (6-64)